Protein AF-A0A6I5CRZ0-F1 (afdb_monomer_lite)

Secondary structure (DSSP, 8-state):
------PPP--SSSSSSS-S------HHHHHHHHHHHHHHHHHHHHGGGGSSPP--PPPPPPP---SS-------PPPEEEE--TT--GGGGHHHHHHHHHTT---EEEEPPPTT---HHHHHHHHHHHHHHHHHHH--S-EEEEEETHHHHHHHHHHHHSSGGGTEEEEEEES--TT--S--GGGTTSHHHHHTSTT-HHHHHHHS--TT--PEEEEE--TT-TT-SSGGGGS---TT-

Sequence (240 aa):
MKVTSVADPILPFCHRLLPARVAGLSLDLLKATALELAILAGHVLLYPSGIVQERRAAAVPVPAPDTAARLPTEAKPPVVLLHGFIDNRSVFVLLRRSLAQHGRHQVESLNYSPLTCDIRTAAELLGRHIEEICERTGSSRVDVVGHSLGGLIARYYVQRLGGDRRVRTLVTLGTPHAGTRVAPLANAHPIVRQMRPGSELIEELSRPAPGCRTYFVSFWSDLDHLMDPLESACIDHPDL

Structure (mmCIF, N/CA/C/O backbone):
data_AF-A0A6I5CRZ0-F1
#
_entry.id   AF-A0A6I5CRZ0-F1
#
loop_
_atom_site.group_PDB
_atom_site.id
_atom_site.type_symbol
_atom_site.label_atom_id
_atom_site.label_alt_id
_atom_site.label_comp_id
_atom_site.label_asym_id
_atom_site.label_entity_id
_atom_site.label_seq_id
_atom_site.pdbx_PDB_ins_code
_atom_site.Cartn_x
_atom_site.Cartn_y
_atom_site.Cartn_z
_atom_site.occupancy
_atom_site.B_iso_or_equiv
_atom_site.auth_seq_id
_atom_site.auth_comp_id
_atom_site.auth_asym_id
_atom_site.auth_atom_id
_atom_site.pdbx_PDB_model_num
ATOM 1 N N . MET A 1 1 ? 38.621 15.338 -66.495 1.00 39.16 1 MET A N 1
ATOM 2 C CA . MET A 1 1 ? 38.931 16.553 -65.715 1.00 39.16 1 MET A CA 1
ATOM 3 C C . MET A 1 1 ? 38.185 16.444 -64.388 1.00 39.16 1 MET A C 1
ATOM 5 O O . MET A 1 1 ? 36.967 16.363 -64.402 1.00 39.16 1 MET A O 1
ATOM 9 N N . LYS A 1 2 ? 38.919 16.276 -63.280 1.00 34.91 2 LYS A N 1
ATOM 10 C CA . LYS A 1 2 ? 38.404 16.263 -61.899 1.00 34.91 2 LYS A CA 1
ATOM 11 C C . LYS A 1 2 ? 38.072 17.697 -61.482 1.00 34.91 2 LYS A C 1
ATOM 13 O O . LYS A 1 2 ? 38.946 18.540 -61.644 1.00 34.91 2 LYS A O 1
ATOM 18 N N . VAL A 1 3 ? 36.920 17.911 -60.847 1.00 34.34 3 VAL A N 1
ATOM 19 C CA . VAL A 1 3 ? 36.781 18.807 -59.684 1.00 34.34 3 VAL A CA 1
ATOM 20 C C . VAL A 1 3 ? 35.809 18.142 -58.700 1.00 34.34 3 VAL A C 1
ATOM 22 O O . VAL A 1 3 ? 34.824 17.527 -59.095 1.00 34.34 3 VAL A O 1
ATOM 25 N N . THR A 1 4 ? 36.186 18.189 -57.430 1.00 37.81 4 THR A N 1
ATOM 26 C CA . THR A 1 4 ? 35.688 17.468 -56.253 1.00 37.81 4 THR A CA 1
ATOM 27 C C . THR A 1 4 ? 34.909 18.379 -55.299 1.00 37.81 4 THR A C 1
ATOM 29 O O . THR A 1 4 ? 35.285 19.539 -55.175 1.00 37.81 4 THR A O 1
ATOM 32 N N . SER A 1 5 ? 34.020 17.762 -54.497 1.00 35.97 5 SER A N 1
ATOM 33 C CA . SER A 1 5 ? 33.508 18.203 -53.172 1.00 35.97 5 SER A CA 1
ATOM 34 C C . SER A 1 5 ? 32.511 19.382 -53.188 1.00 35.97 5 SER A C 1
ATOM 36 O O . SER A 1 5 ? 32.661 20.286 -53.992 1.00 35.97 5 SER A O 1
ATOM 38 N N . VAL A 1 6 ? 31.451 19.465 -52.373 1.00 36.28 6 VAL A N 1
ATOM 39 C CA . VAL A 1 6 ? 31.268 19.087 -50.959 1.00 36.28 6 VAL A CA 1
ATOM 40 C C . VAL A 1 6 ? 29.836 18.577 -50.735 1.00 36.28 6 VAL A C 1
ATOM 42 O O . VAL A 1 6 ? 28.880 19.135 -51.267 1.00 36.28 6 VAL A O 1
ATOM 45 N N . ALA A 1 7 ? 29.704 17.511 -49.948 1.00 42.53 7 ALA A N 1
ATOM 46 C CA . ALA A 1 7 ? 28.442 17.067 -49.372 1.00 42.53 7 ALA A CA 1
ATOM 47 C C . ALA A 1 7 ? 28.242 17.770 -48.022 1.00 42.53 7 ALA A C 1
ATOM 49 O O . ALA A 1 7 ? 29.088 17.616 -47.142 1.00 42.53 7 ALA A O 1
ATOM 50 N N . ASP A 1 8 ? 27.130 18.485 -47.855 1.00 37.47 8 ASP A N 1
ATOM 51 C CA . ASP A 1 8 ? 26.663 18.940 -46.544 1.00 37.47 8 ASP A CA 1
ATOM 52 C C . ASP A 1 8 ? 25.700 17.892 -45.953 1.00 37.47 8 ASP A C 1
ATOM 54 O O . ASP A 1 8 ? 24.672 17.579 -46.565 1.00 37.47 8 ASP A O 1
ATOM 58 N N . PRO A 1 9 ? 26.011 17.310 -44.782 1.00 48.78 9 PRO A N 1
ATOM 59 C CA . PRO A 1 9 ? 25.073 16.525 -43.997 1.00 48.78 9 PRO A CA 1
ATOM 60 C C . PRO A 1 9 ? 24.270 17.457 -43.072 1.00 48.78 9 PRO A C 1
ATOM 62 O O . PRO A 1 9 ? 24.661 18.592 -42.831 1.00 48.78 9 PRO A O 1
ATOM 65 N N . ILE A 1 10 ? 23.219 16.915 -42.447 1.00 49.81 10 ILE A N 1
ATOM 66 C CA . ILE A 1 10 ? 22.389 17.531 -41.389 1.00 49.81 10 ILE A CA 1
ATOM 67 C C . ILE A 1 10 ? 21.140 18.254 -41.922 1.00 49.81 10 ILE A C 1
ATOM 69 O O . ILE A 1 10 ? 21.126 19.462 -42.098 1.00 49.81 10 ILE A O 1
ATOM 73 N N . LEU A 1 11 ? 20.067 17.477 -42.130 1.00 47.09 11 LEU A N 1
ATOM 74 C CA . LEU A 1 11 ? 18.710 17.669 -41.571 1.00 47.09 11 LEU A CA 1
ATOM 75 C C . LEU A 1 11 ? 17.673 16.913 -42.423 1.00 47.09 11 LEU A C 1
ATOM 77 O O . LEU A 1 11 ? 17.107 17.458 -43.368 1.00 47.09 11 LEU A O 1
ATOM 81 N N . PRO A 1 12 ? 17.327 15.677 -42.027 1.00 41.19 12 PRO A N 1
ATOM 82 C CA . PRO A 1 12 ? 15.917 15.317 -42.054 1.00 41.19 12 PRO A CA 1
ATOM 83 C C . PRO A 1 12 ? 15.561 14.524 -40.793 1.00 41.19 12 PRO A C 1
ATOM 85 O O . PRO A 1 12 ? 15.372 13.313 -40.842 1.00 41.19 12 PRO A O 1
ATOM 88 N N . PHE A 1 13 ? 15.488 15.191 -39.637 1.00 43.56 13 PHE A N 1
ATOM 89 C CA . PHE A 1 13 ? 14.973 14.542 -38.421 1.00 43.56 13 PHE A CA 1
ATOM 90 C C . PHE A 1 13 ? 13.935 15.355 -37.634 1.00 43.56 13 PHE A C 1
ATOM 92 O O . PHE A 1 13 ? 13.307 14.821 -36.728 1.00 43.56 13 PHE A O 1
ATOM 99 N N . CYS A 1 14 ? 13.645 16.605 -38.013 1.00 40.72 14 CYS A N 1
ATOM 100 C CA . CYS A 1 14 ? 12.763 17.460 -37.204 1.00 40.72 14 CYS A CA 1
ATOM 101 C C . CYS A 1 14 ? 11.321 17.621 -37.718 1.00 40.72 14 CYS A C 1
ATOM 103 O O . CYS A 1 14 ? 10.544 18.326 -37.088 1.00 40.72 14 CYS A O 1
ATOM 105 N N . HIS A 1 15 ? 10.903 16.939 -38.791 1.00 38.81 15 HIS A N 1
ATOM 106 C CA . HIS A 1 15 ? 9.521 17.054 -39.298 1.00 38.81 15 HIS A CA 1
ATOM 107 C C . HIS A 1 15 ? 8.584 15.882 -38.950 1.00 38.81 15 HIS A C 1
ATOM 109 O O . HIS A 1 15 ? 7.459 15.842 -39.439 1.00 38.81 15 HIS A O 1
ATOM 115 N N . ARG A 1 16 ? 8.991 14.954 -38.070 1.00 45.19 16 ARG A N 1
ATOM 116 C CA . ARG A 1 16 ? 8.144 13.826 -37.614 1.00 45.19 16 ARG A CA 1
ATOM 117 C C . ARG A 1 16 ? 7.651 13.911 -36.163 1.00 45.19 16 ARG A C 1
ATOM 119 O O . ARG A 1 16 ? 7.103 12.935 -35.666 1.00 45.19 16 ARG A O 1
ATOM 126 N N . LEU A 1 17 ? 7.817 15.056 -35.497 1.00 47.47 17 LEU A N 1
ATOM 127 C CA . LEU A 1 17 ? 7.467 15.243 -34.076 1.00 47.47 17 LEU A CA 1
ATOM 128 C C . LEU A 1 17 ? 6.337 16.249 -33.814 1.00 47.47 17 LEU A C 1
ATOM 130 O O . LEU A 1 17 ? 6.040 16.547 -32.663 1.00 47.47 17 LEU A O 1
ATOM 134 N N . LEU A 1 18 ? 5.665 16.744 -34.853 1.00 43.69 18 LEU A N 1
ATOM 135 C CA . LEU A 1 18 ? 4.469 17.571 -34.694 1.00 43.69 18 LEU A CA 1
ATOM 136 C C . LEU A 1 18 ? 3.283 16.851 -35.340 1.00 43.69 18 LEU A C 1
ATOM 138 O O . LEU A 1 18 ? 3.261 16.717 -36.566 1.00 43.69 18 LEU A O 1
ATOM 142 N N . PRO A 1 19 ? 2.300 16.375 -34.554 1.00 43.84 19 PRO A N 1
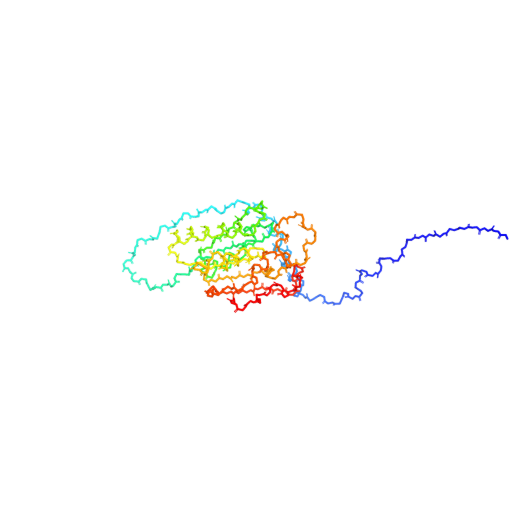ATOM 143 C CA . PRO A 1 19 ? 1.059 15.876 -35.112 1.00 43.84 19 PRO A CA 1
ATOM 144 C C . PRO A 1 19 ? 0.384 17.022 -35.867 1.00 43.84 19 PRO A C 1
ATOM 146 O O . PRO A 1 19 ? -0.074 18.005 -35.282 1.00 43.84 19 PRO A O 1
ATOM 149 N N . ALA A 1 20 ? 0.318 16.903 -37.190 1.00 49.47 20 ALA A N 1
ATOM 150 C CA . ALA A 1 20 ? -0.518 17.746 -38.026 1.00 49.47 20 ALA A CA 1
ATOM 151 C C . ALA A 1 20 ? -1.987 17.364 -37.788 1.00 49.47 20 ALA A C 1
ATOM 153 O O . ALA A 1 20 ? -2.542 16.573 -38.544 1.00 49.47 20 ALA A O 1
ATOM 154 N N . ARG A 1 21 ? -2.567 17.860 -36.684 1.00 45.16 21 ARG A N 1
ATOM 155 C CA . ARG A 1 21 ? -4.005 18.068 -36.410 1.00 45.16 21 ARG A CA 1
ATOM 156 C C . ARG A 1 21 ? -4.181 18.467 -34.940 1.00 45.16 21 ARG A C 1
ATOM 158 O O . ARG A 1 21 ? -4.488 17.639 -34.091 1.00 45.16 21 ARG A O 1
ATOM 165 N N . VAL A 1 22 ? -4.039 19.757 -34.639 1.00 52.25 22 VAL A N 1
ATOM 166 C CA . VAL A 1 22 ? -4.617 20.331 -33.412 1.00 52.25 22 VAL A CA 1
ATOM 167 C C . VAL A 1 22 ? -6.081 20.637 -33.725 1.00 52.25 22 VAL A C 1
ATOM 169 O O . VAL A 1 22 ? -6.446 21.762 -34.045 1.00 52.25 22 VAL A O 1
ATOM 172 N N . ALA A 1 23 ? -6.910 19.596 -33.748 1.00 50.84 23 ALA A N 1
ATOM 173 C CA . ALA A 1 23 ? -8.351 19.723 -33.906 1.00 50.84 23 ALA A CA 1
ATOM 174 C C . ALA A 1 23 ? -9.015 19.299 -32.591 1.00 50.84 23 ALA A C 1
ATOM 176 O O . ALA A 1 23 ? -9.079 18.114 -32.286 1.00 50.84 23 ALA A O 1
ATOM 177 N N . GLY A 1 24 ? -9.481 20.291 -31.825 1.00 54.19 24 GLY A N 1
ATOM 178 C CA . GLY A 1 24 ? -10.446 20.120 -30.737 1.00 54.19 24 GLY A CA 1
ATOM 179 C C . GLY A 1 24 ? -9.916 19.492 -29.447 1.00 54.19 24 GLY A C 1
ATOM 180 O O . GLY A 1 24 ? -10.337 18.399 -29.086 1.00 54.19 24 GLY A O 1
ATOM 181 N N . LEU A 1 25 ? -9.073 20.206 -28.692 1.00 58.53 25 LEU A N 1
ATOM 182 C CA . LEU A 1 25 ? -8.969 19.931 -27.253 1.00 58.53 25 LEU A CA 1
ATOM 183 C C . LEU A 1 25 ? -10.331 20.260 -26.626 1.00 58.53 25 LEU A C 1
ATOM 185 O O . LEU A 1 25 ? -10.801 21.394 -26.739 1.00 58.53 25 LEU A O 1
ATOM 189 N N . SER A 1 26 ? -10.991 19.276 -26.014 1.00 81.25 26 SER A N 1
ATOM 190 C CA . SER A 1 26 ? -12.257 19.525 -25.324 1.00 81.25 26 SER A CA 1
ATOM 191 C C . SER A 1 26 ? -12.019 20.473 -24.146 1.00 81.25 26 SER A C 1
ATOM 193 O O . SER A 1 26 ? -10.972 20.438 -23.494 1.00 81.25 26 SER A O 1
ATOM 195 N N . LEU A 1 27 ? -12.996 21.336 -23.857 1.00 79.62 27 LEU A N 1
ATOM 196 C CA . LEU A 1 27 ? -12.934 22.228 -22.696 1.00 79.62 27 LEU A CA 1
ATOM 197 C C . LEU A 1 27 ? -12.726 21.433 -21.394 1.00 79.62 27 LEU A C 1
ATOM 199 O O . LEU A 1 27 ? -12.070 21.918 -20.475 1.00 79.62 27 LEU A O 1
ATOM 203 N N . ASP A 1 28 ? -13.253 20.212 -21.334 1.00 77.75 28 ASP A N 1
ATOM 204 C CA . ASP A 1 28 ? -13.118 19.319 -20.186 1.00 77.75 28 ASP A CA 1
ATOM 205 C C . ASP A 1 28 ? -11.698 18.774 -20.038 1.00 77.75 28 ASP A C 1
ATOM 207 O O . ASP A 1 28 ? -11.184 18.753 -18.923 1.00 77.75 28 ASP A O 1
ATOM 211 N N . LEU A 1 29 ? -11.023 18.432 -21.140 1.00 78.88 29 LEU A N 1
ATOM 212 C CA . LEU A 1 29 ? -9.612 18.045 -21.110 1.00 78.88 29 LEU A CA 1
ATOM 213 C C . LEU A 1 29 ? -8.735 19.217 -20.655 1.00 78.88 29 LEU A C 1
ATOM 215 O O . LEU A 1 29 ? -7.897 19.050 -19.779 1.00 78.88 29 LEU A O 1
ATOM 219 N N . LEU A 1 30 ? -8.986 20.426 -21.168 1.00 78.00 30 LEU A N 1
ATOM 220 C CA . LEU A 1 30 ? -8.299 21.645 -20.722 1.00 78.00 30 LEU A CA 1
ATOM 221 C C . LEU A 1 30 ? -8.498 21.911 -19.223 1.00 78.00 30 LEU A C 1
ATOM 223 O O . LEU A 1 30 ? -7.540 22.238 -18.523 1.00 78.00 30 LEU A O 1
ATOM 227 N N . LYS A 1 31 ? -9.727 21.752 -18.718 1.00 73.31 31 LYS A N 1
ATOM 228 C CA . LYS A 1 31 ? -10.032 21.884 -17.286 1.00 73.31 31 LYS A CA 1
ATOM 229 C C . LYS A 1 31 ? -9.343 20.803 -16.454 1.00 73.31 31 LYS A C 1
ATOM 231 O O . LYS A 1 31 ? -8.803 21.132 -15.401 1.00 73.31 31 LYS A O 1
ATOM 236 N N . ALA A 1 32 ? -9.344 19.553 -16.915 1.00 77.56 32 ALA A N 1
ATOM 237 C CA . ALA A 1 32 ? -8.682 18.441 -16.240 1.00 77.56 32 ALA A CA 1
ATOM 238 C C . ALA A 1 32 ? -7.168 18.674 -16.153 1.00 77.56 32 ALA A C 1
ATOM 240 O O . ALA A 1 32 ? -6.615 18.651 -15.059 1.00 77.56 32 ALA A O 1
ATOM 241 N N . THR A 1 33 ? -6.519 19.033 -17.264 1.00 76.56 33 THR A N 1
ATOM 242 C CA . THR A 1 33 ? -5.085 19.352 -17.290 1.00 76.56 33 THR A CA 1
ATOM 243 C C . THR A 1 33 ? -4.747 20.553 -16.404 1.00 76.56 33 THR A C 1
ATOM 245 O O . THR A 1 33 ? -3.760 20.527 -15.671 1.00 76.56 33 THR A O 1
ATOM 248 N N . ALA A 1 34 ? -5.564 21.612 -16.418 1.00 76.19 34 ALA A N 1
ATOM 249 C CA . ALA A 1 34 ? -5.352 22.766 -15.545 1.00 76.19 34 ALA A CA 1
ATOM 250 C C . ALA A 1 34 ? -5.479 22.397 -14.056 1.00 76.19 34 ALA A C 1
ATOM 252 O O . ALA A 1 34 ? -4.688 22.863 -13.234 1.00 76.19 34 ALA A O 1
ATOM 253 N N . LEU A 1 35 ? -6.448 21.543 -13.710 1.00 77.12 35 LEU A N 1
ATOM 254 C CA . LEU A 1 35 ? -6.619 21.025 -12.356 1.00 77.12 35 LEU A CA 1
ATOM 255 C C . LEU A 1 35 ? -5.425 20.157 -11.934 1.00 77.12 35 LEU A C 1
ATOM 257 O O . LEU A 1 35 ? -4.912 20.349 -10.835 1.00 77.12 35 LEU A O 1
ATOM 261 N N . GLU A 1 36 ? -4.947 19.258 -12.795 1.00 74.69 36 GLU A N 1
ATOM 262 C CA . GLU A 1 36 ? -3.761 18.433 -12.529 1.00 74.69 36 GLU A CA 1
ATOM 263 C C . GLU A 1 36 ? -2.517 19.286 -12.278 1.00 74.69 36 GLU A C 1
ATOM 265 O O . GLU A 1 36 ? -1.821 19.075 -11.285 1.00 74.69 36 GLU A O 1
ATOM 270 N N . LEU A 1 37 ? -2.273 20.304 -13.110 1.00 76.38 37 LEU A N 1
ATOM 271 C CA . LEU A 1 37 ? -1.162 21.239 -12.915 1.00 76.38 37 LEU A CA 1
ATOM 272 C C . LEU A 1 37 ? -1.280 21.998 -11.589 1.00 76.38 37 LEU A C 1
ATOM 274 O O . LEU A 1 37 ? -0.281 22.169 -10.891 1.00 76.38 37 LEU A O 1
ATOM 278 N N . ALA A 1 38 ? -2.488 22.428 -11.212 1.00 76.81 38 ALA A N 1
ATOM 279 C CA . ALA A 1 38 ? -2.722 23.100 -9.938 1.00 76.81 38 ALA A CA 1
ATOM 280 C C . ALA A 1 38 ? -2.481 22.168 -8.737 1.00 76.81 38 ALA A C 1
ATOM 282 O O . ALA A 1 38 ? -1.867 22.582 -7.752 1.00 76.81 38 ALA A O 1
ATOM 283 N N . ILE A 1 39 ? -2.922 20.907 -8.822 1.00 75.69 39 ILE A N 1
ATOM 284 C CA . ILE A 1 39 ? -2.683 19.886 -7.793 1.00 75.69 39 ILE A CA 1
ATOM 285 C C . ILE A 1 39 ? -1.185 19.594 -7.676 1.00 75.69 39 ILE A C 1
ATOM 287 O O . ILE A 1 39 ? -0.656 19.599 -6.565 1.00 75.69 39 ILE A O 1
ATOM 291 N N . LEU A 1 40 ? -0.490 19.403 -8.800 1.00 76.56 40 LEU A N 1
ATOM 292 C CA . LEU A 1 40 ? 0.945 19.129 -8.828 1.00 76.56 40 LEU A CA 1
ATOM 293 C C . LEU A 1 40 ? 1.751 20.307 -8.267 1.00 76.56 40 LEU A C 1
ATOM 295 O O . LEU A 1 40 ? 2.623 20.110 -7.424 1.00 76.56 40 LEU A O 1
ATOM 299 N N . ALA A 1 41 ? 1.426 21.538 -8.669 1.00 76.31 41 ALA A N 1
ATOM 300 C CA . ALA A 1 41 ? 2.057 22.743 -8.135 1.00 76.31 41 ALA A CA 1
ATOM 301 C C . ALA A 1 41 ? 1.815 22.889 -6.624 1.00 76.31 41 ALA A C 1
ATOM 303 O O . ALA A 1 41 ? 2.743 23.183 -5.869 1.00 76.31 41 ALA A O 1
ATOM 304 N N . GLY A 1 42 ? 0.585 22.629 -6.167 1.00 73.75 42 GLY A N 1
ATOM 305 C CA . GLY A 1 42 ? 0.245 22.598 -4.747 1.00 73.75 42 GLY A CA 1
ATOM 306 C C . GLY A 1 42 ? 1.027 21.529 -3.980 1.00 73.75 42 GLY A C 1
ATOM 307 O O . GLY A 1 42 ? 1.523 21.803 -2.889 1.00 73.75 42 GLY A O 1
ATOM 308 N N . HIS A 1 43 ? 1.197 20.337 -4.556 1.00 75.94 43 HIS A N 1
ATOM 309 C CA . HIS A 1 43 ? 1.996 19.266 -3.967 1.00 75.94 43 HIS A CA 1
ATOM 310 C C . HIS A 1 43 ? 3.470 19.663 -3.839 1.00 75.94 43 HIS A C 1
ATOM 312 O O . HIS A 1 43 ? 4.020 19.568 -2.747 1.00 75.94 43 HIS A O 1
ATOM 318 N N . VAL A 1 44 ? 4.088 20.197 -4.899 1.00 77.12 44 VAL A N 1
ATOM 319 C CA . VAL A 1 44 ? 5.480 20.683 -4.865 1.00 77.12 44 VAL A CA 1
ATOM 320 C C . VAL A 1 44 ? 5.661 21.765 -3.796 1.00 77.12 44 VAL A C 1
ATOM 322 O O . VAL A 1 44 ? 6.629 21.727 -3.036 1.00 77.12 44 VAL A O 1
ATOM 325 N N . LEU A 1 45 ? 4.707 22.694 -3.681 1.00 79.00 45 LEU A N 1
ATOM 326 C CA . LEU A 1 45 ? 4.725 23.741 -2.658 1.00 79.00 45 LEU A CA 1
ATOM 327 C C . LEU A 1 45 ? 4.622 23.170 -1.233 1.00 79.00 45 LEU A C 1
ATOM 329 O O . LEU A 1 45 ? 5.291 23.649 -0.318 1.00 79.00 45 LEU A O 1
ATOM 333 N N . LEU A 1 46 ? 3.784 22.150 -1.036 1.00 78.00 46 LEU A N 1
ATOM 334 C CA . LEU A 1 46 ? 3.560 21.514 0.264 1.00 78.00 46 LEU A CA 1
ATOM 335 C C . LEU A 1 46 ? 4.584 20.422 0.589 1.00 78.00 46 LEU A C 1
ATOM 337 O O . LEU A 1 46 ? 4.661 20.010 1.748 1.00 78.00 46 LEU A O 1
ATOM 341 N N . TYR A 1 47 ? 5.394 19.982 -0.371 1.00 77.69 47 TYR A N 1
ATOM 342 C CA . TYR A 1 47 ? 6.348 18.890 -0.206 1.00 77.69 47 TYR A CA 1
ATOM 343 C C . TYR A 1 47 ? 7.269 19.073 1.018 1.00 77.69 47 TYR A C 1
ATOM 345 O O . TYR A 1 47 ? 7.350 18.145 1.829 1.00 77.69 47 TYR A O 1
ATOM 353 N N . PRO A 1 48 ? 7.883 20.254 1.275 1.00 78.69 48 PRO A N 1
ATOM 354 C CA . PRO A 1 48 ? 8.724 20.451 2.461 1.00 78.69 48 PRO A CA 1
ATOM 355 C C . PRO A 1 48 ? 7.958 20.283 3.779 1.00 78.69 48 PRO A C 1
ATOM 357 O O . PRO A 1 48 ? 8.503 19.792 4.768 1.00 78.69 48 PRO A O 1
ATOM 360 N N . SER A 1 49 ? 6.669 20.639 3.793 1.00 70.94 49 SER A N 1
ATOM 361 C CA . SER A 1 49 ? 5.810 20.507 4.975 1.00 70.94 49 SER A CA 1
ATOM 362 C C . SER A 1 49 ? 5.499 19.050 5.323 1.00 70.94 49 SER A C 1
ATOM 364 O O . SER A 1 49 ? 5.058 18.768 6.438 1.00 70.94 49 SER A O 1
ATOM 366 N N . GLY A 1 50 ? 5.729 18.116 4.395 1.00 63.12 50 GLY A N 1
ATOM 367 C CA . GLY A 1 50 ? 5.501 16.693 4.593 1.00 63.12 50 GLY A CA 1
ATOM 368 C C . GLY A 1 50 ? 6.722 15.897 5.041 1.00 63.12 50 GLY A C 1
ATOM 369 O O . GLY A 1 50 ? 6.550 14.740 5.406 1.00 63.12 50 GLY A O 1
ATOM 370 N N . ILE A 1 51 ? 7.919 16.496 5.074 1.00 67.44 51 ILE A N 1
ATOM 371 C CA . ILE A 1 51 ? 9.167 15.825 5.488 1.00 67.44 51 ILE A CA 1
ATOM 372 C C . ILE A 1 51 ? 9.140 15.470 6.981 1.00 67.44 51 ILE A C 1
ATOM 374 O O . ILE A 1 51 ? 9.594 14.402 7.390 1.00 67.44 51 ILE A O 1
ATOM 378 N N . VAL A 1 52 ? 8.580 16.349 7.813 1.00 64.75 52 VAL A N 1
ATOM 379 C CA . VAL A 1 52 ? 8.461 16.113 9.256 1.00 64.75 52 VAL A CA 1
ATOM 380 C C . VAL A 1 52 ? 7.338 15.111 9.507 1.00 64.75 52 VAL A C 1
ATOM 382 O O . VAL A 1 52 ? 6.218 15.319 9.040 1.00 64.75 52 VAL A O 1
ATOM 385 N N . GLN A 1 53 ? 7.605 14.048 10.271 1.00 61.53 53 GLN A N 1
ATOM 386 C CA . GLN A 1 53 ? 6.581 13.079 10.677 1.00 61.53 53 GLN A CA 1
ATOM 387 C C . GLN A 1 53 ? 5.410 13.794 11.368 1.00 61.53 53 GLN A C 1
ATOM 389 O O . GLN A 1 53 ? 5.583 14.832 12.011 1.00 61.53 53 GLN A O 1
ATOM 394 N N . GLU A 1 54 ? 4.186 13.302 11.179 1.00 61.72 54 GLU A N 1
ATOM 395 C CA . GLU A 1 54 ? 3.022 13.892 11.842 1.00 61.72 54 GLU A CA 1
ATOM 396 C C . GLU A 1 54 ? 3.235 13.894 13.355 1.00 61.72 54 GLU A C 1
ATOM 398 O O . GLU A 1 54 ? 3.609 12.876 13.941 1.00 61.72 54 GLU A O 1
ATOM 403 N N . ARG A 1 55 ? 3.057 15.065 13.988 1.00 52.88 55 ARG A N 1
ATOM 404 C CA . ARG A 1 55 ? 3.031 15.121 15.447 1.00 52.88 55 ARG A CA 1
ATOM 405 C C . ARG A 1 55 ? 1.858 14.255 15.867 1.00 52.88 55 ARG A C 1
ATOM 407 O O . ARG A 1 55 ? 0.713 14.635 15.642 1.00 52.88 55 ARG A O 1
ATOM 414 N N . ARG A 1 56 ? 2.184 13.099 16.448 1.00 57.31 56 ARG A N 1
ATOM 415 C CA . ARG A 1 56 ? 1.249 12.176 17.086 1.00 57.31 56 ARG A CA 1
ATOM 416 C C . ARG A 1 56 ? 0.294 13.010 17.935 1.00 57.31 56 ARG A C 1
ATOM 418 O O . ARG A 1 56 ? 0.711 13.569 18.950 1.00 57.31 56 ARG A O 1
ATOM 425 N N . ALA A 1 57 ? -0.952 13.158 17.494 1.00 47.59 57 ALA A N 1
ATOM 426 C CA . ALA A 1 57 ? -1.962 13.751 18.348 1.00 47.59 57 ALA A CA 1
ATOM 427 C C . ALA A 1 57 ? -2.077 12.828 19.563 1.00 47.59 57 ALA A C 1
ATOM 429 O O . ALA A 1 57 ? -2.290 11.620 19.408 1.00 47.59 57 ALA A O 1
ATOM 430 N N . ALA A 1 58 ? -1.877 13.380 20.763 1.00 43.81 58 ALA A N 1
ATOM 431 C CA . ALA A 1 58 ? -2.226 12.666 21.979 1.00 43.81 58 ALA A CA 1
ATOM 432 C C . ALA A 1 58 ? -3.663 12.170 21.808 1.00 43.81 58 ALA A C 1
ATOM 434 O O . ALA A 1 58 ? -4.505 12.910 21.288 1.00 43.81 58 ALA A O 1
ATOM 435 N N . ALA A 1 59 ? -3.921 10.912 22.174 1.00 46.19 59 ALA A N 1
ATOM 436 C CA . ALA A 1 59 ? -5.283 10.410 22.211 1.00 46.19 59 ALA A CA 1
ATOM 437 C C . ALA A 1 59 ? -6.123 11.444 22.966 1.00 46.19 59 ALA A C 1
ATOM 439 O O . ALA A 1 59 ? -5.821 11.760 24.118 1.00 46.19 59 ALA A O 1
ATOM 440 N N . VAL A 1 60 ? -7.116 12.033 22.296 1.00 46.12 60 VAL A N 1
ATOM 441 C CA . VAL A 1 60 ? -8.118 12.824 23.003 1.00 46.12 60 VAL A CA 1
ATOM 442 C C . VAL A 1 60 ? -8.707 11.857 24.026 1.00 46.12 60 VAL A C 1
ATOM 444 O O . VAL A 1 60 ? -9.139 10.778 23.604 1.00 46.12 60 VAL A O 1
ATOM 447 N N . PRO A 1 61 ? -8.664 12.165 25.337 1.00 41.47 61 PRO A N 1
ATOM 448 C CA . PRO A 1 61 ? -9.246 11.291 26.337 1.00 41.47 61 PRO A CA 1
ATOM 449 C C . PRO A 1 61 ? -10.668 10.984 25.897 1.00 41.47 61 PRO A C 1
ATOM 451 O O . PRO A 1 61 ? -11.450 11.907 25.655 1.00 41.47 61 PRO A O 1
ATOM 454 N N . VAL A 1 62 ? -10.979 9.699 25.729 1.00 52.84 62 VAL A N 1
ATOM 455 C CA . VAL A 1 62 ? -12.364 9.278 25.545 1.00 52.84 62 VAL A CA 1
ATOM 456 C C . VAL A 1 62 ? -13.106 9.847 26.756 1.00 52.84 62 VAL A C 1
ATOM 458 O O . VAL A 1 62 ? -12.712 9.527 27.882 1.00 52.84 62 VAL A O 1
ATOM 461 N N . PRO A 1 63 ? -14.081 10.759 26.575 1.00 46.78 63 PRO A N 1
ATOM 462 C CA . PRO A 1 63 ? -14.810 11.302 27.708 1.00 46.78 63 PRO A CA 1
ATOM 463 C C . PRO A 1 63 ? -15.396 10.128 28.488 1.00 46.78 63 PRO A C 1
ATOM 465 O O . PRO A 1 63 ? -15.845 9.150 27.880 1.00 46.78 63 PRO A O 1
ATOM 468 N N . ALA A 1 64 ? -15.332 10.209 29.821 1.00 47.28 64 ALA A N 1
ATOM 469 C CA . ALA A 1 64 ? -15.926 9.216 30.710 1.00 47.28 64 ALA A CA 1
ATOM 470 C C . ALA A 1 64 ? -17.333 8.857 30.202 1.00 47.28 64 ALA A C 1
ATOM 472 O O . ALA A 1 64 ? -18.018 9.759 29.710 1.00 47.28 64 ALA A O 1
ATOM 473 N N . PRO A 1 65 ? -17.743 7.575 30.254 1.00 46.22 65 PRO A N 1
ATOM 474 C CA . PRO A 1 65 ? -19.008 7.144 29.682 1.00 46.22 65 PRO A CA 1
ATOM 475 C C . PRO A 1 65 ? -20.137 7.991 30.266 1.00 46.22 65 PRO A C 1
ATOM 477 O O . PRO A 1 65 ? -20.483 7.880 31.439 1.00 46.22 65 PRO A O 1
ATOM 480 N N . ASP A 1 66 ? -20.661 8.874 29.425 1.00 48.56 66 ASP A N 1
ATOM 481 C CA . ASP A 1 66 ? -21.851 9.653 29.696 1.00 48.56 66 ASP A CA 1
ATOM 482 C C . ASP A 1 66 ? -22.987 8.629 29.775 1.00 48.56 66 ASP A C 1
ATOM 484 O O . ASP A 1 66 ? -23.242 7.902 28.814 1.00 48.56 66 ASP A O 1
ATOM 488 N N . THR A 1 67 ? -23.624 8.494 30.937 1.00 53.66 67 THR A N 1
ATOM 489 C CA . THR A 1 67 ? -24.693 7.512 31.202 1.00 53.66 67 THR A CA 1
ATOM 490 C C . THR A 1 67 ? -25.945 7.739 30.347 1.00 53.66 67 THR A C 1
ATOM 492 O O . THR A 1 67 ? -26.893 6.956 30.409 1.00 53.66 67 THR A O 1
ATOM 495 N N . ALA A 1 68 ? -25.956 8.778 29.512 1.00 50.31 68 ALA A N 1
ATOM 496 C CA . ALA A 1 68 ? -26.928 8.953 28.452 1.00 50.31 68 ALA A CA 1
ATOM 497 C C . ALA A 1 68 ? -26.634 7.970 27.310 1.00 50.31 68 ALA A C 1
ATOM 499 O O . ALA A 1 68 ? -25.602 8.058 26.648 1.00 50.31 68 ALA A O 1
ATOM 500 N N . ALA A 1 69 ? -27.568 7.047 27.074 1.00 46.97 69 ALA A N 1
ATOM 501 C CA . ALA A 1 69 ? -27.556 6.070 25.993 1.00 46.97 69 ALA A CA 1
ATOM 502 C C . ALA A 1 69 ? -27.299 6.728 24.622 1.00 46.97 69 ALA A C 1
ATOM 504 O O . ALA A 1 69 ? -28.222 7.087 23.891 1.00 46.97 69 ALA A O 1
ATOM 505 N N . ARG A 1 70 ? -26.024 6.879 24.252 1.00 47.88 70 ARG A N 1
ATOM 506 C CA . ARG A 1 70 ? -25.632 7.120 22.868 1.00 47.88 70 ARG A CA 1
ATOM 507 C C . ARG A 1 70 ? -25.880 5.812 22.134 1.00 47.88 70 ARG A C 1
ATOM 509 O O . ARG A 1 70 ? -25.301 4.785 22.483 1.00 47.88 70 ARG A O 1
ATOM 516 N N . LEU A 1 71 ? -26.766 5.852 21.139 1.00 37.97 71 LEU A N 1
ATOM 517 C CA . LEU A 1 71 ? -26.900 4.776 20.159 1.00 37.97 71 LEU A CA 1
ATOM 518 C C . LEU A 1 71 ? -25.490 4.401 19.667 1.00 37.97 71 LEU A C 1
ATOM 520 O O . LEU A 1 71 ? -24.681 5.318 19.486 1.00 37.97 71 LEU A O 1
ATOM 524 N N . PRO A 1 72 ? -25.157 3.111 19.473 1.00 43.62 72 PRO A N 1
ATOM 525 C CA . PRO A 1 72 ? -23.844 2.732 18.979 1.00 43.62 72 PRO A CA 1
ATOM 526 C C . PRO A 1 72 ? -23.662 3.322 17.579 1.00 43.62 72 PRO A C 1
ATOM 528 O O . PRO A 1 72 ? -24.115 2.759 16.586 1.00 43.62 72 PRO A O 1
ATOM 531 N N . THR A 1 73 ? -23.023 4.485 17.477 1.00 52.03 73 THR A N 1
ATOM 532 C CA . THR A 1 73 ? -22.462 4.924 16.207 1.00 52.03 73 THR A CA 1
ATOM 533 C C . THR A 1 73 ? -21.322 3.962 15.943 1.00 52.03 73 THR A C 1
ATOM 535 O O . THR A 1 73 ? -20.344 3.960 16.690 1.00 52.03 73 THR A O 1
ATOM 538 N N . GLU A 1 74 ? -21.475 3.101 14.940 1.00 59.03 74 GLU A N 1
ATOM 539 C CA . GLU A 1 74 ? -20.443 2.152 14.540 1.00 59.03 74 GLU A CA 1
ATOM 540 C C . GLU A 1 74 ? -19.135 2.927 14.321 1.00 59.03 74 GLU A C 1
ATOM 542 O O . GLU A 1 74 ? -19.009 3.738 13.395 1.00 59.03 74 GLU A O 1
ATOM 547 N N . ALA A 1 75 ? -18.193 2.782 15.255 1.00 70.00 75 ALA A N 1
ATOM 548 C CA . ALA A 1 75 ? -16.963 3.552 15.239 1.00 70.00 75 ALA A CA 1
ATOM 549 C C . ALA A 1 75 ? -16.159 3.128 14.006 1.00 70.00 75 ALA A C 1
ATOM 551 O O . ALA A 1 75 ? -15.672 2.001 13.918 1.00 70.00 75 ALA A O 1
ATOM 552 N N . LYS A 1 76 ? -16.056 4.026 13.020 1.00 84.06 76 LYS A N 1
ATOM 553 C CA . LYS A 1 76 ? -15.301 3.764 11.792 1.00 84.06 76 LYS A CA 1
ATOM 554 C C . LYS A 1 76 ? -13.827 3.533 12.160 1.00 84.06 76 LYS A C 1
ATOM 556 O O . LYS A 1 76 ? -13.285 4.336 12.921 1.00 84.06 76 LYS A O 1
ATOM 561 N N . PRO A 1 77 ? -13.166 2.495 11.617 1.00 90.69 77 PRO A N 1
ATOM 562 C CA . PRO A 1 77 ? -11.773 2.227 11.943 1.00 90.69 77 PRO A CA 1
ATOM 563 C C . PRO A 1 77 ? -10.857 3.370 11.472 1.00 90.69 77 PRO A C 1
ATOM 565 O O . PRO A 1 77 ? -11.207 4.072 10.506 1.00 90.69 77 PRO A O 1
ATOM 568 N N . PRO A 1 78 ? -9.691 3.541 12.125 1.00 94.75 78 PRO A N 1
ATOM 569 C CA . PRO A 1 78 ? -8.660 4.469 11.685 1.00 94.75 78 PRO A CA 1
ATOM 570 C C . PRO A 1 78 ? -8.250 4.204 10.235 1.00 94.75 78 PRO A C 1
ATOM 572 O O . PRO A 1 78 ? -8.253 3.058 9.780 1.00 94.75 78 PRO A O 1
ATOM 575 N N . VAL A 1 79 ? -7.884 5.264 9.518 1.00 95.81 79 VAL A N 1
ATOM 576 C CA . VAL A 1 79 ? -7.379 5.194 8.145 1.00 95.81 79 VAL A CA 1
ATOM 577 C C . VAL A 1 79 ? -5.890 5.519 8.137 1.00 95.81 79 VAL A C 1
ATOM 579 O O . VAL A 1 79 ? -5.496 6.605 8.559 1.00 95.81 79 VAL A O 1
ATOM 582 N N . VAL A 1 80 ? -5.074 4.607 7.618 1.00 95.38 80 VAL A N 1
ATOM 583 C CA . VAL A 1 80 ? -3.630 4.797 7.439 1.00 95.38 80 VAL A CA 1
ATOM 584 C C . VAL A 1 80 ? -3.335 5.101 5.975 1.00 95.38 80 VAL A C 1
ATOM 586 O O . VAL A 1 80 ? -3.738 4.351 5.090 1.00 95.38 80 VAL A O 1
ATOM 589 N N . LEU A 1 81 ? -2.630 6.196 5.709 1.00 94.62 81 LEU A N 1
ATOM 590 C CA . LEU A 1 81 ? -2.249 6.630 4.366 1.00 94.62 81 LEU A CA 1
ATOM 591 C C . LEU A 1 81 ? -0.753 6.405 4.146 1.00 94.62 81 LEU A C 1
ATOM 593 O O . LEU A 1 81 ? 0.062 6.848 4.959 1.00 94.62 81 LEU A O 1
ATOM 597 N N . LEU A 1 82 ? -0.400 5.750 3.040 1.00 92.81 82 LEU A N 1
ATOM 598 C CA . LEU A 1 82 ? 0.970 5.348 2.731 1.00 92.81 82 LEU A CA 1
ATOM 599 C C . LEU A 1 82 ? 1.391 5.830 1.340 1.00 92.81 82 LEU A C 1
ATOM 601 O O . LEU A 1 82 ? 0.814 5.422 0.332 1.00 92.81 82 LEU A O 1
ATOM 605 N N . HIS A 1 83 ? 2.369 6.735 1.303 1.00 89.44 83 HIS A N 1
ATOM 606 C CA . HIS A 1 83 ? 2.771 7.461 0.094 1.00 89.44 83 HIS A CA 1
ATOM 607 C C . HIS A 1 83 ? 3.629 6.608 -0.855 1.00 89.44 83 HIS A C 1
ATOM 609 O O . HIS A 1 83 ? 3.985 5.476 -0.536 1.00 89.44 83 HIS A O 1
ATOM 615 N N . GLY A 1 84 ? 3.937 7.162 -2.033 1.00 82.88 84 GLY A N 1
ATOM 616 C CA . GLY A 1 84 ? 4.745 6.522 -3.072 1.00 82.88 84 GLY A CA 1
ATOM 617 C C . GLY A 1 84 ? 6.254 6.781 -2.953 1.00 82.88 84 GLY A C 1
ATOM 618 O O . GLY A 1 84 ? 6.752 7.338 -1.970 1.00 82.88 84 GLY A O 1
ATOM 619 N N . PHE A 1 85 ? 7.008 6.356 -3.968 1.00 74.62 85 PHE A N 1
ATOM 620 C CA . PHE A 1 85 ? 8.461 6.548 -4.046 1.00 74.62 85 PHE A CA 1
ATOM 621 C C . PHE A 1 85 ? 8.830 8.039 -4.158 1.00 74.62 85 PHE A C 1
ATOM 623 O O . PHE A 1 85 ? 8.274 8.734 -5.000 1.00 74.62 85 PHE A O 1
ATOM 630 N N . ILE A 1 86 ? 9.776 8.512 -3.331 1.00 65.31 86 ILE A N 1
ATOM 631 C CA . ILE A 1 86 ? 10.216 9.928 -3.258 1.00 65.31 86 ILE A CA 1
ATOM 632 C C . ILE A 1 86 ? 9.030 10.892 -3.029 1.00 65.31 86 ILE A C 1
ATOM 634 O O . ILE A 1 86 ? 8.977 12.003 -3.538 1.00 65.31 86 ILE A O 1
ATOM 638 N N . ASP A 1 87 ? 8.053 10.452 -2.243 1.00 72.94 87 ASP A N 1
ATOM 639 C CA . ASP A 1 87 ? 6.891 11.250 -1.865 1.00 72.94 87 ASP A CA 1
ATOM 640 C C . ASP A 1 87 ? 6.827 11.388 -0.334 1.00 72.94 87 ASP A C 1
ATOM 642 O O . ASP A 1 87 ? 7.698 10.906 0.393 1.00 72.94 87 ASP A O 1
ATOM 646 N N . ASN A 1 88 ? 5.814 12.076 0.175 1.00 74.44 88 ASN A N 1
ATOM 647 C CA . ASN A 1 88 ? 5.524 12.215 1.591 1.00 74.44 88 ASN A CA 1
ATOM 648 C C . ASN A 1 88 ? 4.028 12.488 1.814 1.00 74.44 88 ASN A C 1
ATOM 650 O O . ASN A 1 88 ? 3.243 12.612 0.877 1.00 74.44 88 ASN A O 1
ATOM 654 N N . ARG A 1 89 ? 3.610 12.641 3.076 1.00 77.19 89 ARG A N 1
ATOM 655 C CA . ARG A 1 89 ? 2.206 12.900 3.456 1.00 77.19 89 ARG A CA 1
ATOM 656 C C . ARG A 1 89 ? 1.488 14.028 2.692 1.00 77.19 89 ARG A C 1
ATOM 658 O O . ARG A 1 89 ? 0.258 14.050 2.697 1.00 77.19 89 ARG A O 1
ATOM 665 N N . SER A 1 90 ? 2.205 14.984 2.091 1.00 73.00 90 SER A N 1
ATOM 666 C CA . SER A 1 90 ? 1.591 16.118 1.386 1.00 73.00 90 SER A CA 1
ATOM 667 C C . SER A 1 90 ? 0.771 15.693 0.162 1.00 73.00 90 SER A C 1
ATOM 669 O O . SER A 1 90 ? -0.204 16.368 -0.166 1.00 73.00 90 SER A O 1
ATOM 671 N N . VAL A 1 91 ? 1.078 14.544 -0.455 1.00 80.12 91 VAL A N 1
ATOM 672 C CA . VAL A 1 91 ? 0.277 13.981 -1.560 1.00 80.12 91 VAL A CA 1
ATOM 673 C C . VAL A 1 91 ? -1.166 13.689 -1.143 1.00 80.12 91 VAL A C 1
ATOM 675 O O . VAL A 1 91 ? -2.099 13.783 -1.936 1.00 80.12 91 VAL A O 1
ATOM 678 N N . PHE A 1 92 ? -1.387 13.413 0.143 1.00 84.88 92 PHE A N 1
ATOM 679 C CA . PHE A 1 92 ? -2.697 13.053 0.663 1.00 84.88 92 PHE A CA 1
ATOM 680 C C . PHE A 1 92 ? -3.524 14.231 1.170 1.00 84.88 92 PHE A C 1
ATOM 682 O O . PHE A 1 92 ? -4.599 14.003 1.715 1.00 84.88 92 PHE A O 1
ATOM 689 N N . VAL A 1 93 ? -3.090 15.485 1.019 1.00 82.12 93 VAL A N 1
ATOM 690 C CA . VAL A 1 93 ? -3.806 16.644 1.593 1.00 82.12 93 VAL A CA 1
ATOM 691 C C . VAL A 1 93 ? -5.270 16.700 1.142 1.00 82.12 93 VAL A C 1
ATOM 693 O O . VAL A 1 93 ? -6.171 16.854 1.972 1.00 82.12 93 VAL A O 1
ATOM 696 N N . LEU A 1 94 ? -5.528 16.505 -0.153 1.00 85.31 94 LEU A N 1
ATOM 697 C CA . LEU A 1 94 ? -6.890 16.497 -0.695 1.00 85.31 94 LEU A CA 1
ATOM 698 C C . LEU A 1 94 ? -7.685 15.272 -0.233 1.00 85.31 94 LEU A C 1
ATOM 700 O O . LEU A 1 94 ? -8.845 15.407 0.161 1.00 85.31 94 LEU A O 1
ATOM 704 N N . LEU A 1 95 ? -7.050 14.097 -0.204 1.00 87.50 95 LEU A N 1
ATOM 705 C CA . LEU A 1 95 ? -7.680 12.868 0.274 1.00 87.50 95 LEU A CA 1
ATOM 706 C C . LEU A 1 95 ? -8.063 12.978 1.756 1.00 87.50 95 LEU A C 1
ATOM 708 O O . LEU A 1 95 ? -9.194 12.674 2.119 1.00 87.50 95 LEU A O 1
ATOM 712 N N . ARG A 1 96 ? -7.167 13.482 2.609 1.00 87.62 96 ARG A N 1
ATOM 713 C CA . ARG A 1 96 ? -7.421 13.715 4.038 1.00 87.62 96 ARG A CA 1
ATOM 714 C C . ARG A 1 96 ? -8.577 14.681 4.250 1.00 87.62 96 ARG A C 1
ATOM 716 O O . ARG A 1 96 ? -9.436 14.420 5.087 1.00 87.62 96 ARG A O 1
ATOM 723 N N . ARG A 1 97 ? -8.631 15.770 3.475 1.00 86.81 97 ARG A N 1
ATOM 724 C CA . ARG A 1 97 ? -9.745 16.724 3.526 1.00 86.81 97 ARG A CA 1
ATOM 725 C C . ARG A 1 97 ? -11.068 16.060 3.144 1.00 86.81 97 ARG A C 1
ATOM 727 O O . ARG A 1 97 ? -12.048 16.234 3.861 1.00 86.81 97 ARG A O 1
ATOM 734 N N . SER A 1 98 ? -11.086 15.287 2.061 1.00 88.38 98 SER A N 1
ATOM 735 C CA . SER A 1 98 ? -12.279 14.558 1.620 1.00 88.38 98 SER A CA 1
ATOM 736 C C . SER A 1 98 ? -12.730 13.527 2.662 1.00 88.38 98 SER A C 1
ATOM 738 O O . SER A 1 98 ? -13.901 13.488 3.035 1.00 88.38 98 SER A O 1
ATOM 740 N N . LEU A 1 99 ? -11.800 12.749 3.223 1.00 89.44 99 LEU A N 1
ATOM 741 C CA . LEU A 1 99 ? -12.076 11.792 4.297 1.00 89.44 99 LEU A CA 1
ATOM 742 C C . LEU A 1 99 ? -12.686 12.486 5.525 1.00 89.44 99 LEU A C 1
ATOM 744 O O . LEU A 1 99 ? -13.721 12.044 6.029 1.00 89.44 99 LEU A O 1
ATOM 748 N N . ALA A 1 100 ? -12.111 13.611 5.957 1.00 86.94 100 ALA A N 1
ATOM 749 C CA . ALA A 1 100 ? -12.633 14.393 7.074 1.00 86.94 100 ALA A CA 1
ATOM 750 C C . ALA A 1 100 ? -14.051 14.928 6.807 1.00 86.94 100 ALA A C 1
ATOM 752 O O . ALA A 1 100 ? -14.900 14.862 7.695 1.00 86.94 100 ALA A O 1
ATOM 753 N N . GLN A 1 101 ? -14.336 15.389 5.583 1.00 86.94 101 GLN A N 1
ATOM 754 C CA . GLN A 1 101 ? -15.677 15.828 5.168 1.00 86.94 101 GLN A CA 1
ATOM 755 C C . GLN A 1 101 ? -16.719 14.698 5.213 1.00 86.94 101 GLN A C 1
ATOM 757 O O . GLN A 1 101 ? -17.894 14.966 5.442 1.00 86.94 101 GLN A O 1
ATOM 762 N N . HIS A 1 102 ? -16.295 13.440 5.067 1.00 86.75 102 HIS A N 1
ATOM 763 C CA . HIS A 1 102 ? -17.159 12.253 5.141 1.00 86.75 102 HIS A CA 1
ATOM 764 C C . HIS A 1 102 ? -17.107 11.547 6.513 1.00 86.75 102 HIS A C 1
ATOM 766 O O . HIS A 1 102 ? -17.442 10.360 6.652 1.00 86.75 102 HIS A O 1
ATOM 772 N N . GLY A 1 103 ? -16.679 12.269 7.554 1.00 83.25 103 GLY A N 1
ATOM 773 C CA . GLY A 1 103 ? -16.696 11.795 8.937 1.00 83.25 103 GLY A CA 1
ATOM 774 C C . GLY A 1 103 ? -15.596 10.788 9.283 1.00 83.25 103 GLY A C 1
ATOM 775 O O . GLY A 1 103 ? -15.733 10.035 10.246 1.00 83.25 103 GLY A O 1
ATOM 776 N N . ARG A 1 104 ? -14.518 10.708 8.490 1.00 85.69 104 ARG A N 1
ATOM 777 C CA . ARG A 1 104 ? -13.306 9.944 8.829 1.00 85.69 104 ARG A CA 1
ATOM 778 C C . ARG A 1 104 ? -12.311 10.893 9.494 1.00 85.69 104 ARG A C 1
ATOM 780 O O . ARG A 1 104 ? -11.548 11.576 8.821 1.00 85.69 104 ARG A O 1
ATOM 787 N N . HIS A 1 105 ? -12.351 10.952 10.822 1.00 80.62 105 HIS A N 1
ATOM 788 C CA . HIS A 1 105 ? -11.524 11.883 11.604 1.00 80.62 105 HIS A CA 1
ATOM 789 C C . HIS A 1 105 ? -10.233 11.258 12.150 1.00 80.62 105 HIS A C 1
ATOM 791 O O . HIS A 1 105 ? -9.302 11.983 12.483 1.00 80.62 105 HIS A O 1
ATOM 797 N N . GLN A 1 106 ? -10.153 9.927 12.213 1.00 87.31 106 GLN A N 1
ATOM 798 C CA . GLN A 1 106 ? -8.943 9.200 12.602 1.00 87.31 106 GLN A CA 1
ATOM 799 C C . GLN A 1 106 ? -8.162 8.831 11.339 1.00 87.31 106 GLN A C 1
ATOM 801 O O . GLN A 1 106 ? -8.311 7.731 10.815 1.00 87.31 106 GLN A O 1
ATOM 806 N N . VAL A 1 107 ? -7.407 9.788 10.798 1.00 88.31 107 VAL A N 1
ATOM 807 C CA . VAL A 1 107 ? -6.607 9.600 9.581 1.00 88.31 107 VAL A CA 1
ATOM 808 C C . VAL A 1 107 ? -5.157 9.935 9.886 1.00 88.31 107 VAL A C 1
ATOM 810 O O . VAL A 1 107 ? -4.861 11.062 10.277 1.00 88.31 107 VAL A O 1
ATOM 813 N N . GLU A 1 108 ? -4.267 8.975 9.667 1.00 88.88 108 GLU A N 1
ATOM 814 C CA . GLU A 1 108 ? -2.834 9.099 9.927 1.00 88.88 108 GLU A CA 1
ATOM 815 C C . GLU A 1 108 ? -2.042 8.804 8.661 1.00 88.88 108 GLU A C 1
ATOM 817 O O . GLU A 1 108 ? -2.390 7.918 7.884 1.00 88.88 108 GLU A O 1
ATOM 822 N N . SER A 1 109 ? -0.979 9.569 8.424 1.00 86.06 109 SER A N 1
ATOM 823 C CA . SER A 1 109 ? -0.081 9.340 7.291 1.00 86.06 109 SER A CA 1
ATOM 824 C C . SER A 1 109 ? 1.263 8.835 7.792 1.00 86.06 109 SER A C 1
ATOM 826 O O . SER A 1 109 ? 1.919 9.505 8.592 1.00 86.06 109 SER A O 1
ATOM 828 N N . LEU A 1 110 ? 1.691 7.676 7.295 1.00 82.75 110 LEU A N 1
ATOM 829 C CA . LEU A 1 110 ? 3.003 7.132 7.612 1.00 82.75 110 LEU A CA 1
ATOM 830 C C . LEU A 1 110 ? 4.013 7.609 6.570 1.00 82.75 110 LEU A C 1
ATOM 832 O O . LEU A 1 110 ? 3.903 7.286 5.388 1.00 82.75 110 LEU A O 1
ATOM 836 N N . ASN A 1 111 ? 5.008 8.359 7.037 1.00 78.62 111 ASN A N 1
ATOM 837 C CA . ASN A 1 111 ? 6.214 8.623 6.269 1.00 78.62 111 ASN A CA 1
ATOM 838 C C . ASN A 1 111 ? 7.239 7.533 6.593 1.00 78.62 111 ASN A C 1
ATOM 840 O O . ASN A 1 111 ? 7.631 7.389 7.753 1.00 78.62 111 ASN A O 1
ATOM 844 N N . TYR A 1 112 ? 7.685 6.789 5.586 1.00 72.19 112 TYR A N 1
ATOM 845 C CA . TYR A 1 112 ? 8.884 5.957 5.703 1.00 72.19 112 TYR A CA 1
ATOM 846 C C . TYR A 1 112 ? 10.107 6.741 5.220 1.00 72.19 112 TYR A C 1
ATOM 848 O O . TYR A 1 112 ? 9.988 7.733 4.500 1.00 72.19 112 TYR A O 1
ATOM 856 N N . SER A 1 113 ? 11.299 6.333 5.659 1.00 68.75 113 SER A N 1
ATOM 857 C CA . SER A 1 113 ? 12.524 7.036 5.281 1.00 68.75 113 SER A CA 1
ATOM 858 C C . SER A 1 113 ? 12.729 6.953 3.764 1.00 68.75 113 SER A C 1
ATOM 860 O O . SER A 1 113 ? 12.653 5.856 3.213 1.00 68.75 113 SER A O 1
ATOM 862 N N . PRO A 1 114 ? 13.076 8.056 3.078 1.00 60.72 114 PRO A N 1
ATOM 863 C CA . PRO A 1 114 ? 13.531 7.998 1.688 1.00 60.72 114 PRO A CA 1
ATOM 864 C C . PRO A 1 114 ? 14.792 7.137 1.513 1.00 60.72 114 PRO A C 1
ATOM 866 O O . PRO A 1 114 ? 15.084 6.699 0.408 1.00 60.72 114 PRO A O 1
ATOM 869 N N . LEU A 1 115 ? 15.529 6.890 2.605 1.00 60.41 115 LEU A N 1
ATOM 870 C CA . LEU A 1 115 ? 16.683 5.988 2.653 1.00 60.41 115 LEU A CA 1
ATOM 871 C C . LEU A 1 115 ? 16.287 4.520 2.860 1.00 60.41 115 LEU A C 1
ATOM 873 O O . LEU A 1 115 ? 17.155 3.649 2.845 1.00 60.41 115 LEU A O 1
ATOM 877 N N . THR A 1 116 ? 15.009 4.224 3.111 1.00 68.12 116 THR A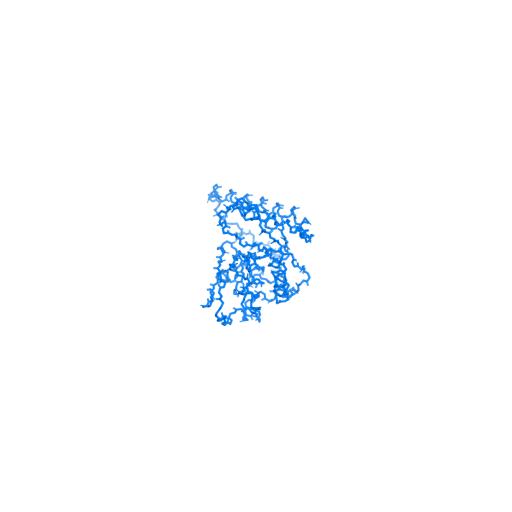 N 1
ATOM 878 C CA . THR A 1 116 ? 14.537 2.842 3.114 1.00 68.12 116 THR A CA 1
ATOM 879 C C . THR A 1 116 ? 14.759 2.293 1.710 1.00 68.12 116 THR A C 1
ATOM 881 O O . THR A 1 116 ? 14.259 2.835 0.732 1.00 68.12 116 THR A O 1
ATOM 884 N N . CYS A 1 117 ? 15.552 1.232 1.612 1.00 76.50 117 CYS A N 1
ATOM 885 C CA . CYS A 1 117 ? 15.948 0.633 0.340 1.00 76.50 117 CYS A CA 1
ATOM 886 C C . CYS A 1 117 ? 15.191 -0.669 0.038 1.00 76.50 117 CYS A C 1
ATOM 888 O O . CYS A 1 117 ? 15.415 -1.271 -1.009 1.00 76.50 117 CYS A O 1
ATOM 890 N N . ASP A 1 118 ? 14.303 -1.099 0.936 1.00 88.88 118 ASP A N 1
ATOM 891 C CA . ASP A 1 118 ? 13.663 -2.407 0.879 1.00 88.88 118 ASP A CA 1
ATOM 892 C C . ASP A 1 118 ? 12.185 -2.359 1.293 1.00 88.88 118 ASP A C 1
ATOM 894 O O . ASP A 1 118 ? 11.830 -1.806 2.338 1.00 88.88 118 ASP A O 1
ATOM 898 N N . ILE A 1 119 ? 11.324 -2.949 0.459 1.00 90.56 119 ILE A N 1
ATOM 899 C CA . ILE A 1 119 ? 9.867 -2.939 0.647 1.00 90.56 119 ILE A CA 1
ATOM 900 C C . ILE A 1 119 ? 9.458 -3.818 1.830 1.00 90.56 119 ILE A C 1
ATOM 902 O O . ILE A 1 119 ? 8.521 -3.468 2.548 1.00 90.56 119 ILE A O 1
ATOM 906 N N . ARG A 1 120 ? 10.184 -4.910 2.090 1.00 94.38 120 ARG A N 1
ATOM 907 C CA . ARG A 1 120 ? 9.893 -5.816 3.213 1.00 94.38 120 ARG A CA 1
ATOM 908 C C . ARG A 1 120 ? 10.114 -5.102 4.544 1.00 94.38 120 ARG A C 1
ATOM 910 O O . ARG A 1 120 ? 9.215 -5.058 5.379 1.00 94.38 120 ARG A O 1
ATOM 917 N N . THR A 1 121 ? 11.245 -4.411 4.672 1.00 91.81 121 THR A N 1
ATOM 918 C CA . THR A 1 121 ? 11.553 -3.549 5.823 1.00 91.81 121 THR A CA 1
ATOM 919 C C . THR A 1 121 ? 10.502 -2.445 6.013 1.00 91.81 121 THR A C 1
ATOM 921 O O . THR A 1 121 ? 10.070 -2.165 7.134 1.00 91.81 121 THR A O 1
ATOM 924 N N . ALA A 1 122 ? 10.048 -1.810 4.925 1.00 91.88 122 ALA A N 1
ATOM 925 C CA . ALA A 1 122 ? 8.978 -0.813 4.994 1.00 91.88 122 ALA A CA 1
ATOM 926 C C . ALA A 1 122 ? 7.642 -1.420 5.470 1.00 91.88 122 ALA A C 1
ATOM 928 O O . ALA A 1 122 ? 6.901 -0.776 6.213 1.00 91.88 122 ALA A O 1
ATOM 929 N N . ALA A 1 123 ? 7.348 -2.664 5.087 1.00 95.50 123 ALA A N 1
ATOM 930 C CA . ALA A 1 123 ? 6.140 -3.378 5.490 1.00 95.50 123 ALA A CA 1
ATOM 931 C C . ALA A 1 123 ? 6.169 -3.774 6.977 1.00 95.50 123 ALA A C 1
ATOM 933 O O . ALA A 1 123 ? 5.151 -3.681 7.661 1.00 95.50 123 ALA A O 1
ATOM 934 N N . GLU A 1 124 ? 7.334 -4.137 7.515 1.00 94.88 124 GLU A N 1
ATOM 935 C CA . GLU A 1 124 ? 7.519 -4.359 8.955 1.00 94.88 124 GLU A CA 1
ATOM 936 C C . GLU A 1 124 ? 7.324 -3.068 9.766 1.00 94.88 124 GLU A C 1
ATOM 938 O O . GLU A 1 124 ? 6.681 -3.072 10.819 1.00 94.88 124 GLU A O 1
ATOM 943 N N . LEU A 1 125 ? 7.849 -1.941 9.266 1.00 92.12 125 LEU A N 1
ATOM 944 C CA . LEU A 1 125 ? 7.627 -0.615 9.854 1.00 92.12 125 LEU A CA 1
ATOM 945 C C . LEU A 1 125 ? 6.141 -0.245 9.865 1.00 92.12 125 LEU A C 1
ATOM 947 O O . LEU A 1 125 ? 5.637 0.226 10.886 1.00 92.12 125 LEU A O 1
ATOM 951 N N . LEU A 1 126 ? 5.444 -0.495 8.754 1.00 94.50 126 LEU A N 1
ATOM 952 C CA . LEU A 1 126 ? 4.000 -0.310 8.660 1.00 94.50 126 LEU A CA 1
ATOM 953 C C . LEU A 1 126 ? 3.267 -1.157 9.707 1.00 94.50 126 LEU A C 1
ATOM 955 O O . LEU A 1 126 ? 2.411 -0.631 10.414 1.00 94.50 126 LEU A O 1
ATOM 959 N N . GLY A 1 127 ? 3.627 -2.435 9.842 1.00 95.69 127 GLY A N 1
ATOM 960 C CA . GLY A 1 127 ? 3.009 -3.337 10.811 1.00 95.69 127 GLY A CA 1
ATOM 961 C C . GLY A 1 127 ? 3.132 -2.840 12.248 1.00 95.69 127 GLY A C 1
ATOM 962 O O . GLY A 1 127 ? 2.130 -2.762 12.954 1.00 95.69 127 GLY A O 1
ATOM 963 N N . ARG A 1 128 ? 4.332 -2.408 12.661 1.00 94.81 128 ARG A N 1
ATOM 964 C CA . ARG A 1 128 ? 4.538 -1.815 13.994 1.00 94.81 128 ARG A CA 1
ATOM 965 C C . ARG A 1 128 ? 3.679 -0.573 14.211 1.00 94.81 128 ARG A C 1
ATOM 967 O O . ARG A 1 128 ? 3.091 -0.415 15.274 1.00 94.81 128 ARG A O 1
ATOM 974 N N . HIS A 1 129 ? 3.570 0.288 13.203 1.00 93.12 129 HIS A N 1
ATOM 975 C CA . HIS A 1 129 ? 2.759 1.494 13.316 1.00 93.12 129 HIS A CA 1
ATOM 976 C C . HIS A 1 129 ? 1.256 1.197 13.398 1.00 93.12 129 HIS A C 1
ATOM 978 O O . HIS A 1 129 ? 0.538 1.853 14.146 1.00 93.12 129 HIS A O 1
ATOM 984 N N . ILE A 1 130 ? 0.774 0.193 12.665 1.00 95.62 130 ILE A N 1
ATOM 985 C CA . ILE A 1 130 ? -0.624 -0.239 12.741 1.00 95.62 130 ILE A CA 1
ATOM 986 C C . ILE A 1 130 ? -0.952 -0.784 14.135 1.00 95.62 130 ILE A C 1
ATOM 988 O O . ILE A 1 130 ? -2.017 -0.460 14.660 1.00 95.62 130 ILE A O 1
ATOM 992 N N . GLU A 1 131 ? -0.051 -1.550 14.758 1.00 95.94 131 GLU A N 1
ATOM 993 C CA . GLU A 1 131 ? -0.226 -1.992 16.148 1.00 95.94 131 GLU A CA 1
ATOM 994 C C . GLU A 1 131 ? -0.284 -0.797 17.114 1.00 95.94 131 GLU A C 1
ATOM 996 O O . GLU A 1 131 ? -1.241 -0.697 17.879 1.00 95.94 131 GLU A O 1
ATOM 1001 N N . GLU A 1 132 ? 0.635 0.175 17.004 1.00 93.62 132 GLU A N 1
ATOM 1002 C CA . GLU A 1 132 ? 0.606 1.413 17.812 1.00 93.62 132 GLU A CA 1
ATOM 1003 C C . GLU A 1 132 ? -0.733 2.170 17.672 1.00 93.62 132 GLU A C 1
ATOM 1005 O O . GLU A 1 132 ? -1.285 2.686 18.650 1.00 93.62 132 GLU A O 1
ATOM 1010 N N . ILE A 1 133 ? -1.276 2.251 16.451 1.00 92.00 133 ILE A N 1
ATOM 1011 C CA . ILE A 1 133 ? -2.574 2.887 16.186 1.00 92.00 133 ILE A CA 1
ATOM 1012 C C . ILE A 1 133 ? -3.703 2.097 16.847 1.00 92.00 133 ILE A C 1
ATOM 1014 O O . ILE A 1 133 ? -4.564 2.697 17.494 1.00 92.00 133 ILE A O 1
ATOM 1018 N N . CYS A 1 134 ? -3.715 0.771 16.701 1.00 92.94 134 CYS A N 1
ATOM 1019 C CA . CYS A 1 134 ? -4.738 -0.088 17.296 1.00 92.94 134 CYS A CA 1
ATOM 1020 C C . CYS A 1 134 ? -4.732 0.026 18.827 1.00 92.94 134 CYS A C 1
ATOM 1022 O O . CYS A 1 134 ? -5.784 0.245 19.427 1.00 92.94 134 CYS A O 1
ATOM 1024 N N . GLU A 1 135 ? -3.555 -0.030 19.454 1.00 93.00 135 GLU A N 1
ATOM 1025 C CA . GLU A 1 135 ? -3.385 0.131 20.903 1.00 93.00 135 GLU A CA 1
ATOM 1026 C C . GLU A 1 135 ? -3.896 1.490 21.393 1.00 93.00 135 GLU A C 1
ATOM 1028 O O . GLU A 1 135 ? -4.642 1.566 22.368 1.00 93.00 135 GLU A O 1
ATOM 1033 N N . ARG A 1 136 ? -3.548 2.576 20.693 1.00 90.88 136 ARG A N 1
ATOM 1034 C CA . ARG A 1 136 ? -3.927 3.937 21.101 1.00 90.88 136 ARG A CA 1
ATOM 1035 C C . ARG A 1 136 ? -5.404 4.248 20.875 1.00 90.88 136 ARG A C 1
ATOM 1037 O O . ARG A 1 136 ? -5.996 5.001 21.645 1.00 90.88 136 ARG A O 1
ATOM 1044 N N . THR A 1 137 ? -5.979 3.751 19.786 1.00 88.81 137 THR A N 1
ATOM 1045 C CA . THR A 1 137 ? -7.369 4.051 19.402 1.00 88.81 137 THR A CA 1
ATOM 1046 C C . THR A 1 137 ? -8.370 3.066 19.997 1.00 88.81 137 THR A C 1
ATOM 1048 O O . THR A 1 137 ? -9.571 3.324 19.951 1.00 88.81 137 THR A O 1
ATOM 1051 N N . GLY A 1 138 ? -7.897 1.934 20.529 1.00 91.00 138 GLY A N 1
ATOM 1052 C CA . GLY A 1 138 ? -8.739 0.809 20.935 1.00 91.00 138 GLY A CA 1
ATOM 1053 C C . GLY A 1 138 ? -9.389 0.083 19.753 1.00 91.00 138 GLY A C 1
ATOM 1054 O O . GLY A 1 138 ? -10.226 -0.797 19.958 1.00 91.00 138 GLY A O 1
ATOM 1055 N N . SER A 1 139 ? -9.042 0.445 18.513 1.00 92.31 139 SER A N 1
ATOM 1056 C CA . SER A 1 139 ? -9.580 -0.208 17.327 1.00 92.31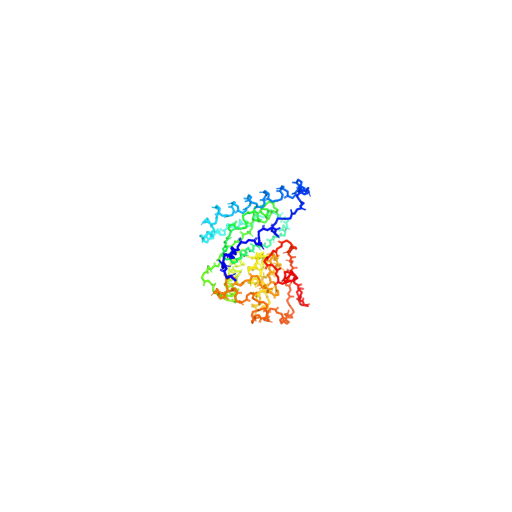 139 SER A CA 1
ATOM 1057 C C . SER A 1 139 ? -8.903 -1.555 17.106 1.00 92.31 139 SER A C 1
ATOM 1059 O O . SER A 1 139 ? -7.689 -1.690 17.238 1.00 92.31 139 SER A O 1
ATOM 1061 N N . SER A 1 140 ? -9.679 -2.572 16.738 1.00 94.19 140 SER A N 1
ATOM 1062 C CA . SER A 1 140 ? -9.133 -3.901 16.445 1.00 94.19 140 SER A CA 1
ATOM 1063 C C . SER A 1 140 ? -8.468 -3.981 15.068 1.00 94.19 140 SER A C 1
ATOM 1065 O O . SER A 1 140 ? -7.610 -4.848 14.862 1.00 94.19 140 SER A O 1
ATOM 1067 N N . ARG A 1 141 ? -8.877 -3.104 14.138 1.00 95.94 141 ARG A N 1
ATOM 1068 C CA . ARG A 1 141 ? -8.451 -3.071 12.735 1.00 95.94 141 ARG A CA 1
ATOM 1069 C C . ARG A 1 141 ? -8.399 -1.649 12.180 1.00 95.94 141 ARG A C 1
ATOM 1071 O O . ARG A 1 141 ? -9.108 -0.769 12.651 1.00 95.94 141 ARG A O 1
ATOM 1078 N N . VAL A 1 142 ? -7.642 -1.464 11.105 1.00 97.00 142 VAL A N 1
ATOM 1079 C CA . VAL A 1 142 ? -7.529 -0.219 10.333 1.00 97.00 142 VAL A CA 1
ATOM 1080 C C . VAL A 1 142 ? -7.982 -0.420 8.882 1.00 97.00 142 VAL A C 1
ATOM 1082 O O . VAL A 1 142 ? -7.996 -1.544 8.373 1.00 97.00 142 VAL A O 1
ATOM 1085 N N . ASP A 1 143 ? -8.337 0.669 8.202 1.00 97.50 143 ASP A N 1
ATOM 1086 C CA . ASP A 1 143 ? -8.362 0.732 6.737 1.00 97.50 143 ASP A CA 1
ATOM 1087 C C . ASP A 1 143 ? -7.038 1.360 6.256 1.00 97.50 143 ASP A C 1
ATOM 1089 O O . ASP A 1 143 ? -6.518 2.278 6.890 1.00 97.50 143 ASP A O 1
ATOM 1093 N N . VAL A 1 144 ? -6.485 0.899 5.137 1.00 97.75 144 VAL A N 1
ATOM 1094 C CA . VAL A 1 144 ? -5.229 1.416 4.574 1.00 97.75 144 VAL A CA 1
ATOM 1095 C C . VAL A 1 144 ? -5.477 1.944 3.165 1.00 97.75 144 VAL A C 1
ATOM 1097 O O . VAL A 1 144 ? -6.172 1.305 2.379 1.00 97.75 144 VAL A O 1
ATOM 1100 N N . VAL A 1 145 ? -4.891 3.095 2.835 1.00 97.44 145 VAL A N 1
ATOM 1101 C CA . VAL A 1 145 ? -4.810 3.615 1.465 1.00 97.44 145 VAL A CA 1
ATOM 1102 C C . VAL A 1 145 ? -3.342 3.754 1.076 1.00 97.44 145 VAL A C 1
ATOM 1104 O O . VAL A 1 145 ? -2.617 4.558 1.661 1.00 97.44 145 VAL A O 1
ATOM 1107 N N . GLY A 1 146 ? -2.902 2.976 0.092 1.00 95.44 146 GLY A N 1
ATOM 1108 C CA . GLY A 1 146 ? -1.545 3.024 -0.445 1.00 95.44 146 GLY A CA 1
ATOM 1109 C C . GLY A 1 146 ? -1.508 3.644 -1.838 1.00 95.44 146 GLY A C 1
ATOM 1110 O O . GLY A 1 146 ? -2.245 3.217 -2.722 1.00 95.44 146 GLY A O 1
ATOM 1111 N N . HIS A 1 147 ? -0.639 4.628 -2.052 1.00 93.75 147 HIS A N 1
ATOM 1112 C CA . HIS A 1 147 ? -0.376 5.201 -3.374 1.00 93.75 147 HIS A CA 1
ATOM 1113 C C . HIS A 1 147 ? 0.907 4.613 -3.962 1.00 93.75 147 HIS A C 1
ATOM 1115 O O . HIS A 1 147 ? 1.940 4.609 -3.289 1.00 93.75 147 HIS A O 1
ATOM 1121 N N . SER A 1 148 ? 0.867 4.152 -5.215 1.00 91.56 148 SER A N 1
ATOM 1122 C CA . SER A 1 148 ? 2.034 3.631 -5.930 1.00 91.56 148 SER A CA 1
ATOM 1123 C C . SER A 1 148 ? 2.786 2.583 -5.093 1.00 91.56 148 SER A C 1
ATOM 1125 O O . SER A 1 148 ? 2.174 1.606 -4.652 1.00 91.56 148 SER A O 1
ATOM 1127 N N . LEU A 1 149 ? 4.074 2.799 -4.815 1.00 91.50 149 LEU A N 1
ATOM 1128 C CA . LEU A 1 149 ? 4.909 1.999 -3.913 1.00 91.50 149 LEU A CA 1
ATOM 1129 C C . LEU A 1 149 ? 4.258 1.716 -2.544 1.00 91.50 149 LEU A C 1
ATOM 1131 O O . LEU A 1 149 ? 4.383 0.606 -2.028 1.00 91.50 149 LEU A O 1
ATOM 1135 N N . GLY A 1 150 ? 3.531 2.673 -1.965 1.00 92.88 150 GLY A N 1
ATOM 1136 C CA . GLY A 1 150 ? 2.840 2.492 -0.690 1.00 92.88 150 GLY A CA 1
ATOM 1137 C C . GLY A 1 150 ? 1.806 1.367 -0.729 1.00 92.88 150 GLY A C 1
ATOM 1138 O O . GLY A 1 150 ? 1.662 0.621 0.236 1.00 92.88 150 GLY A O 1
ATOM 1139 N N . GLY A 1 151 ? 1.138 1.166 -1.866 1.00 95.62 151 GLY A N 1
ATOM 1140 C CA . GLY A 1 151 ? 0.236 0.027 -2.038 1.00 95.62 151 GLY A CA 1
ATOM 1141 C C . GLY A 1 151 ? 0.967 -1.317 -2.044 1.00 95.62 151 GLY A C 1
ATOM 1142 O O . GLY A 1 151 ? 0.464 -2.266 -1.449 1.00 95.62 151 GLY A O 1
ATOM 1143 N N . LEU A 1 152 ? 2.173 -1.398 -2.625 1.00 95.94 152 LEU A N 1
ATOM 1144 C CA . LEU A 1 152 ? 2.997 -2.615 -2.581 1.00 95.94 152 LEU A CA 1
ATOM 1145 C C . LEU A 1 152 ? 3.465 -2.932 -1.160 1.00 95.94 152 LEU A C 1
ATOM 1147 O O . LEU A 1 152 ? 3.391 -4.083 -0.736 1.00 95.94 152 LEU A O 1
ATOM 1151 N N . ILE A 1 153 ? 3.897 -1.915 -0.408 1.00 96.31 153 ILE A N 1
ATOM 1152 C CA . ILE A 1 153 ? 4.295 -2.068 0.999 1.00 96.31 153 ILE A CA 1
ATOM 1153 C C . ILE A 1 153 ? 3.119 -2.604 1.828 1.00 96.31 153 ILE A C 1
ATOM 1155 O O . ILE A 1 153 ? 3.263 -3.583 2.562 1.00 96.31 153 ILE A O 1
ATOM 1159 N N . ALA A 1 154 ? 1.939 -1.994 1.682 1.00 97.50 154 ALA A N 1
ATOM 1160 C CA . ALA A 1 154 ? 0.740 -2.414 2.399 1.00 97.50 154 ALA A CA 1
ATOM 1161 C C . ALA A 1 154 ? 0.279 -3.822 1.996 1.00 97.50 154 ALA A C 1
ATOM 1163 O O . ALA A 1 154 ? -0.045 -4.635 2.862 1.00 97.50 154 ALA A O 1
ATOM 1164 N N . ARG A 1 155 ? 0.304 -4.140 0.698 1.00 97.69 155 ARG A N 1
ATOM 1165 C CA . ARG A 1 155 ? -0.035 -5.472 0.188 1.00 97.69 155 ARG A CA 1
ATOM 1166 C C . ARG A 1 155 ? 0.920 -6.533 0.732 1.00 97.69 155 ARG A C 1
ATOM 1168 O O . ARG A 1 155 ? 0.458 -7.577 1.185 1.00 97.69 155 ARG A O 1
ATOM 1175 N N . TYR A 1 156 ? 2.225 -6.256 0.757 1.00 97.75 156 TYR A N 1
ATOM 1176 C CA . TYR A 1 156 ? 3.215 -7.168 1.328 1.00 97.75 156 TYR A CA 1
ATOM 1177 C C . TYR A 1 156 ? 2.958 -7.420 2.817 1.00 97.75 156 TYR A C 1
ATOM 1179 O O . TYR A 1 156 ? 2.930 -8.572 3.247 1.00 97.75 156 TYR A O 1
ATOM 1187 N N . TYR A 1 157 ? 2.691 -6.368 3.599 1.00 98.06 157 TYR A N 1
ATOM 1188 C CA . TYR A 1 157 ? 2.327 -6.511 5.011 1.00 98.06 157 TYR A CA 1
ATOM 1189 C C . TYR A 1 157 ? 1.106 -7.427 5.197 1.00 98.06 157 TYR A C 1
ATOM 1191 O O . TYR A 1 157 ? 1.149 -8.371 5.989 1.00 98.06 157 TYR A O 1
ATOM 1199 N N . VAL A 1 158 ? 0.043 -7.197 4.424 1.00 97.88 158 VAL A N 1
ATOM 1200 C CA . VAL A 1 158 ? -1.196 -7.981 4.498 1.00 97.88 158 VAL A CA 1
ATOM 1201 C C . VAL A 1 158 ? -0.983 -9.443 4.096 1.00 97.88 158 VAL A C 1
ATOM 1203 O O . VAL A 1 158 ? -1.402 -10.333 4.831 1.00 97.88 158 VAL A O 1
ATOM 1206 N N . GLN A 1 159 ? -0.317 -9.706 2.968 1.00 96.62 159 GLN A N 1
ATOM 1207 C CA . GLN A 1 159 ? -0.181 -11.059 2.413 1.00 96.62 159 GLN A CA 1
ATOM 1208 C C . GLN A 1 159 ? 0.931 -11.900 3.045 1.00 96.62 159 GLN A C 1
ATOM 1210 O O . GLN A 1 159 ? 0.832 -13.127 3.062 1.00 96.62 159 GLN A O 1
ATOM 1215 N N . ARG A 1 160 ? 2.031 -11.273 3.481 1.00 97.12 160 ARG A N 1
ATOM 1216 C CA . ARG A 1 160 ? 3.264 -11.986 3.862 1.00 97.12 160 ARG A CA 1
ATOM 1217 C C . ARG A 1 160 ? 3.619 -11.859 5.331 1.00 97.12 160 ARG A C 1
ATOM 1219 O O . ARG A 1 160 ? 4.295 -12.740 5.847 1.00 97.12 160 ARG A O 1
ATOM 1226 N N . LEU A 1 161 ? 3.142 -10.817 6.008 1.00 97.25 161 LEU A N 1
ATOM 1227 C CA . LEU A 1 161 ? 3.482 -10.547 7.408 1.00 97.25 161 LEU A CA 1
ATOM 1228 C C . LEU A 1 161 ? 2.293 -10.728 8.367 1.00 97.25 161 LEU A C 1
ATOM 1230 O O . LEU A 1 161 ? 2.370 -10.324 9.524 1.00 97.25 161 LEU A O 1
ATOM 1234 N N . GLY A 1 162 ? 1.186 -11.324 7.906 1.00 96.19 162 GLY A N 1
ATOM 1235 C CA . GLY A 1 162 ? -0.013 -11.549 8.727 1.00 96.19 162 GLY A CA 1
ATOM 1236 C C . GLY A 1 162 ? -0.804 -10.273 9.032 1.00 96.19 162 GLY A C 1
ATOM 1237 O O . GLY A 1 162 ? -1.590 -10.232 9.983 1.00 96.19 162 GLY A O 1
ATOM 1238 N N . GLY A 1 163 ? -0.597 -9.219 8.236 1.00 97.06 163 GLY A N 1
ATOM 1239 C CA . GLY A 1 163 ? -1.304 -7.951 8.373 1.00 97.06 163 GLY A CA 1
ATOM 1240 C C . GLY A 1 163 ? -2.809 -8.052 8.121 1.00 97.06 163 GLY A C 1
ATOM 1241 O O . GLY A 1 163 ? -3.552 -7.177 8.564 1.00 97.06 163 GLY A O 1
ATOM 1242 N N . ASP A 1 164 ? -3.288 -9.136 7.499 1.00 97.19 164 ASP A N 1
ATOM 1243 C CA . ASP A 1 164 ? -4.717 -9.405 7.275 1.00 97.19 164 ASP A CA 1
ATOM 1244 C C . ASP A 1 164 ? -5.556 -9.354 8.567 1.00 97.19 164 ASP A C 1
ATOM 1246 O O . ASP A 1 164 ? -6.737 -8.996 8.570 1.00 97.19 164 ASP A O 1
ATOM 1250 N N . ARG A 1 165 ? -4.925 -9.663 9.705 1.00 96.88 165 ARG A N 1
ATOM 1251 C CA . ARG A 1 165 ? -5.568 -9.649 11.021 1.00 96.88 165 ARG A CA 1
ATOM 1252 C C . ARG A 1 165 ? -5.949 -8.235 11.454 1.00 96.88 165 ARG A C 1
ATOM 1254 O O . ARG A 1 165 ? -6.965 -8.068 12.137 1.00 96.88 165 ARG A O 1
ATOM 1261 N N . ARG A 1 166 ? -5.146 -7.246 11.049 1.00 97.25 166 ARG A N 1
ATOM 1262 C CA . ARG A 1 166 ? -5.259 -5.831 11.424 1.00 97.25 166 ARG A CA 1
ATOM 1263 C C . ARG A 1 166 ? -5.800 -4.948 10.311 1.00 97.25 166 ARG A C 1
ATOM 1265 O O . ARG A 1 166 ? -6.369 -3.908 10.614 1.00 97.25 166 ARG A O 1
ATOM 1272 N N . VAL A 1 167 ? -5.680 -5.336 9.047 1.00 98.12 167 VAL A N 1
ATOM 1273 C CA . VAL A 1 167 ? -6.162 -4.530 7.921 1.00 98.12 167 VAL A CA 1
ATOM 1274 C C . VAL A 1 167 ? -7.515 -5.048 7.459 1.00 98.12 167 VAL A C 1
ATOM 1276 O O . VAL A 1 167 ? -7.634 -6.142 6.911 1.00 98.12 167 VAL A O 1
ATOM 1279 N N . ARG A 1 168 ? -8.561 -4.245 7.669 1.00 97.44 168 ARG A N 1
ATOM 1280 C CA . ARG A 1 168 ? -9.911 -4.551 7.183 1.00 97.44 168 ARG A CA 1
ATOM 1281 C C . ARG A 1 168 ? -10.008 -4.344 5.675 1.00 97.44 168 ARG A C 1
ATOM 1283 O O . ARG A 1 168 ? -10.476 -5.236 4.975 1.00 97.44 168 ARG A O 1
ATOM 1290 N N . THR A 1 169 ? -9.563 -3.181 5.210 1.00 97.81 169 THR A N 1
ATOM 1291 C CA . THR A 1 169 ? -9.633 -2.766 3.805 1.00 97.81 169 THR A CA 1
ATOM 1292 C C . THR A 1 169 ? -8.279 -2.238 3.363 1.00 97.81 169 THR A C 1
ATOM 1294 O O . THR A 1 169 ? -7.711 -1.404 4.068 1.00 97.81 169 THR A O 1
ATOM 1297 N N . LEU A 1 170 ? -7.794 -2.661 2.198 1.00 98.25 170 LEU A N 1
ATOM 1298 C CA . LEU A 1 170 ? -6.644 -2.060 1.531 1.00 98.25 170 LEU A CA 1
ATOM 1299 C C . LEU A 1 170 ? -7.083 -1.458 0.196 1.00 98.25 170 LEU A C 1
ATOM 1301 O O . LEU A 1 170 ? -7.411 -2.171 -0.749 1.00 98.25 170 LEU A O 1
ATOM 1305 N N . VAL A 1 171 ? -7.070 -0.130 0.128 1.00 97.88 171 VAL A N 1
ATOM 1306 C CA . VAL A 1 171 ? -7.283 0.627 -1.103 1.00 97.88 171 VAL A CA 1
ATOM 1307 C C . VAL A 1 171 ? -5.927 0.956 -1.721 1.00 97.88 171 VAL A C 1
ATOM 1309 O O . VAL A 1 171 ? -5.066 1.519 -1.047 1.00 97.88 171 VAL A O 1
ATOM 1312 N N . THR A 1 172 ? -5.731 0.651 -2.999 1.00 96.69 172 THR A N 1
ATOM 1313 C CA . THR A 1 172 ? -4.517 1.017 -3.738 1.00 96.69 172 THR A CA 1
ATOM 1314 C C . THR A 1 172 ? -4.816 1.996 -4.860 1.00 96.69 172 THR A C 1
ATOM 1316 O O 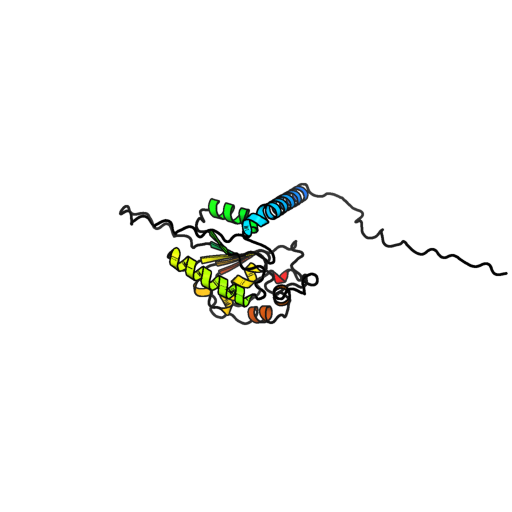. THR A 1 172 ? -5.821 1.853 -5.550 1.00 96.69 172 THR A O 1
ATOM 1319 N N . LEU A 1 173 ? -3.941 2.984 -5.040 1.00 94.06 173 LEU A N 1
ATOM 1320 C CA . LEU A 1 173 ? -4.041 4.016 -6.071 1.00 94.06 173 LEU A CA 1
ATOM 1321 C C . LEU A 1 173 ? -2.804 3.926 -6.971 1.00 94.06 173 LEU A C 1
ATOM 1323 O O . LEU A 1 173 ? -1.705 4.230 -6.504 1.00 94.06 173 LEU A O 1
ATOM 1327 N N . GLY A 1 174 ? -2.969 3.488 -8.223 1.00 91.25 174 GLY A N 1
ATOM 1328 C CA . GLY A 1 174 ? -1.873 3.391 -9.198 1.00 91.25 174 GLY A CA 1
ATOM 1329 C C . GLY A 1 174 ? -0.695 2.558 -8.684 1.00 91.25 174 GLY A C 1
ATOM 1330 O O . GLY A 1 174 ? 0.449 2.998 -8.723 1.00 91.25 174 GLY A O 1
ATOM 1331 N N . THR A 1 175 ? -0.964 1.394 -8.090 1.00 94.25 175 THR A N 1
ATOM 1332 C CA . THR A 1 175 ? 0.066 0.531 -7.491 1.00 94.25 175 THR A CA 1
ATOM 1333 C C . THR A 1 175 ? 0.494 -0.552 -8.476 1.00 94.25 175 THR A C 1
ATOM 1335 O O . THR A 1 175 ? -0.374 -1.305 -8.900 1.00 94.25 175 THR A O 1
ATOM 1338 N N . PRO A 1 176 ? 1.798 -0.714 -8.785 1.00 93.81 176 PRO A N 1
ATOM 1339 C CA . PRO A 1 176 ? 2.271 -1.703 -9.755 1.00 93.81 176 PRO A CA 1
ATOM 1340 C C . PRO A 1 176 ? 2.327 -3.108 -9.131 1.00 93.81 176 PRO A C 1
ATOM 1342 O O . PRO A 1 176 ? 3.395 -3.632 -8.818 1.00 93.81 176 PRO A O 1
ATOM 1345 N N . HIS A 1 177 ? 1.161 -3.718 -8.926 1.00 95.25 177 HIS A N 1
ATOM 1346 C CA . HIS A 1 177 ? 0.938 -5.037 -8.323 1.00 95.25 177 HIS A CA 1
ATOM 1347 C C . HIS A 1 177 ? 1.680 -6.192 -9.001 1.00 95.25 177 HIS A C 1
ATOM 1349 O O . HIS A 1 177 ? 2.067 -7.130 -8.303 1.00 95.25 177 HIS A O 1
ATOM 1355 N N . ALA A 1 178 ? 1.893 -6.126 -10.317 1.00 93.12 178 ALA A N 1
ATOM 1356 C CA . ALA A 1 178 ? 2.714 -7.082 -11.075 1.00 93.12 178 ALA A CA 1
ATOM 1357 C C . ALA A 1 178 ? 4.106 -6.526 -11.453 1.00 93.12 178 ALA A C 1
ATOM 1359 O O . ALA A 1 178 ? 4.840 -7.124 -12.243 1.00 93.12 178 ALA A O 1
ATOM 1360 N N . GLY A 1 179 ? 4.479 -5.379 -10.881 1.00 90.00 179 GLY A N 1
ATOM 1361 C CA . GLY A 1 179 ? 5.681 -4.623 -11.220 1.00 90.00 179 GLY A CA 1
ATOM 1362 C C . GLY A 1 179 ? 5.534 -3.761 -12.478 1.00 90.00 179 GLY A C 1
ATOM 1363 O O . GLY A 1 179 ? 4.621 -3.943 -13.274 1.00 90.00 179 GLY A O 1
ATOM 1364 N N . THR A 1 180 ? 6.459 -2.819 -12.671 1.00 87.00 180 THR A N 1
ATOM 1365 C CA . THR A 1 180 ? 6.474 -1.889 -13.815 1.00 87.00 180 THR A CA 1
ATOM 1366 C C . THR A 1 180 ? 7.821 -1.855 -14.541 1.00 87.00 180 THR A C 1
ATOM 1368 O O . THR A 1 180 ? 8.895 -1.941 -13.935 1.00 87.00 180 THR A O 1
ATOM 1371 N N . ARG A 1 181 ? 7.770 -1.714 -15.870 1.00 82.44 181 ARG A N 1
ATOM 1372 C CA . ARG A 1 181 ? 8.935 -1.589 -16.758 1.00 82.44 181 ARG A CA 1
ATOM 1373 C C . ARG A 1 181 ? 9.467 -0.165 -16.887 1.00 82.44 181 ARG A C 1
ATOM 1375 O O . ARG A 1 181 ? 10.592 -0.015 -17.351 1.00 82.44 181 ARG A O 1
ATOM 1382 N N . VAL A 1 182 ? 8.720 0.853 -16.445 1.00 64.88 182 VAL A N 1
ATOM 1383 C CA . VAL A 1 182 ? 9.014 2.296 -16.652 1.00 64.88 182 VAL A CA 1
ATOM 1384 C C . VAL A 1 182 ? 10.148 2.819 -15.761 1.00 64.88 182 VAL A C 1
ATOM 1386 O O . VAL A 1 182 ? 10.562 3.975 -15.826 1.00 64.88 182 VAL A O 1
ATOM 1389 N N . ALA A 1 183 ? 10.775 1.934 -14.993 1.00 60.28 183 ALA A N 1
ATOM 1390 C CA . ALA A 1 183 ? 11.861 2.280 -14.100 1.00 60.28 183 ALA A CA 1
ATOM 1391 C C . ALA A 1 183 ? 13.323 2.255 -14.646 1.00 60.28 183 ALA A C 1
ATOM 1393 O O . ALA A 1 183 ? 14.235 2.187 -13.815 1.00 60.28 183 ALA A O 1
ATOM 1394 N N . PRO A 1 184 ? 13.651 2.349 -15.965 1.00 51.31 184 PRO A N 1
ATOM 1395 C CA . PRO A 1 184 ? 15.048 2.322 -16.408 1.00 51.31 184 PRO A CA 1
ATOM 1396 C C . PRO A 1 184 ? 15.876 3.498 -15.879 1.00 51.31 184 PRO A C 1
ATOM 1398 O O . PRO A 1 184 ? 17.043 3.321 -15.537 1.00 51.31 184 PRO A O 1
ATOM 1401 N N . LEU A 1 185 ? 15.260 4.681 -15.780 1.00 47.78 185 LEU A N 1
ATOM 1402 C CA . LEU A 1 185 ? 15.916 5.945 -15.419 1.00 47.78 185 LEU A CA 1
ATOM 1403 C C . LEU A 1 185 ? 16.275 6.055 -13.923 1.00 47.78 185 LEU A C 1
ATOM 1405 O O . LEU A 1 185 ? 17.075 6.909 -13.558 1.00 47.78 185 LEU A O 1
ATOM 1409 N N . ALA A 1 186 ? 15.751 5.164 -13.070 1.00 53.88 186 ALA A N 1
ATOM 1410 C CA . ALA A 1 186 ? 16.003 5.134 -11.623 1.00 53.88 186 ALA A CA 1
ATOM 1411 C C . ALA A 1 186 ? 16.527 3.770 -11.118 1.00 53.88 186 ALA A C 1
ATOM 1413 O O . ALA A 1 186 ? 16.527 3.505 -9.915 1.00 53.88 186 ALA A O 1
ATOM 1414 N N . ASN A 1 187 ? 17.020 2.911 -12.023 1.00 55.50 187 ASN A N 1
ATOM 1415 C CA . ASN A 1 187 ? 17.522 1.556 -11.730 1.00 55.50 187 ASN A CA 1
ATOM 1416 C C . ASN A 1 187 ? 18.653 1.491 -10.684 1.00 55.50 187 ASN A C 1
ATOM 1418 O O . ASN A 1 187 ? 18.941 0.412 -10.162 1.00 55.50 187 ASN A O 1
ATOM 1422 N N . ALA A 1 188 ? 19.304 2.617 -10.381 1.00 62.12 188 ALA A N 1
ATOM 1423 C CA . ALA A 1 188 ? 20.311 2.700 -9.329 1.00 62.12 188 ALA A CA 1
ATOM 1424 C C . ALA A 1 188 ? 19.714 2.509 -7.922 1.00 62.12 188 ALA A C 1
ATOM 1426 O O . ALA A 1 188 ? 20.421 2.063 -7.020 1.00 62.12 188 ALA A O 1
ATOM 1427 N N . HIS A 1 189 ? 18.425 2.810 -7.723 1.00 73.38 189 HIS A N 1
ATOM 1428 C CA . HIS A 1 189 ? 17.803 2.719 -6.407 1.00 73.38 189 HIS A CA 1
ATOM 1429 C C . HIS A 1 189 ? 17.297 1.291 -6.111 1.00 73.38 189 HIS A C 1
ATOM 1431 O O . HIS A 1 189 ? 16.518 0.745 -6.898 1.00 73.38 189 HIS A O 1
ATOM 1437 N N . PRO A 1 190 ? 17.655 0.674 -4.967 1.00 81.69 190 PRO A N 1
ATOM 1438 C CA . PRO A 1 190 ? 17.252 -0.697 -4.637 1.00 81.69 190 PRO A CA 1
ATOM 1439 C C . PRO A 1 190 ? 15.733 -0.949 -4.662 1.00 81.69 190 PRO A C 1
ATOM 1441 O O . PRO A 1 190 ? 15.303 -1.935 -5.255 1.00 81.69 190 PRO A O 1
ATOM 1444 N N . ILE A 1 191 ? 14.912 -0.031 -4.131 1.00 82.06 191 ILE A N 1
ATOM 1445 C CA . ILE A 1 191 ? 13.436 -0.124 -4.201 1.00 82.06 191 ILE A CA 1
ATOM 1446 C C . ILE A 1 191 ? 12.935 -0.259 -5.640 1.00 82.06 191 ILE A C 1
ATOM 1448 O O . ILE A 1 191 ? 12.063 -1.075 -5.924 1.00 82.06 191 ILE A O 1
ATOM 1452 N N . VAL A 1 192 ? 13.491 0.526 -6.562 1.00 81.75 192 VAL A N 1
ATOM 1453 C CA . VAL A 1 192 ? 13.061 0.516 -7.960 1.00 81.75 192 VAL A CA 1
ATOM 1454 C C . VAL A 1 192 ? 13.290 -0.860 -8.584 1.00 81.75 192 VAL A C 1
ATOM 1456 O O . VAL A 1 192 ? 12.431 -1.369 -9.300 1.00 81.75 192 VAL A O 1
ATOM 1459 N N . ARG A 1 193 ? 14.404 -1.516 -8.241 1.00 85.00 193 ARG A N 1
ATOM 1460 C CA . ARG A 1 193 ? 14.697 -2.881 -8.696 1.00 85.00 193 ARG A CA 1
ATOM 1461 C C . ARG A 1 193 ? 13.693 -3.901 -8.159 1.00 85.00 193 ARG A C 1
ATOM 1463 O O . ARG A 1 193 ? 13.363 -4.838 -8.879 1.00 85.00 193 ARG A O 1
ATOM 1470 N N . GLN A 1 194 ? 13.191 -3.711 -6.940 1.00 89.00 194 GLN A N 1
ATOM 1471 C CA . GLN A 1 194 ? 12.168 -4.581 -6.356 1.00 89.00 194 GLN A CA 1
ATOM 1472 C C . GLN A 1 194 ? 10.791 -4.405 -7.011 1.00 89.00 194 GLN A C 1
ATOM 1474 O O . GLN A 1 194 ? 10.013 -5.349 -7.026 1.00 89.00 194 GLN A O 1
ATOM 1479 N N . MET A 1 195 ? 10.495 -3.251 -7.612 1.00 89.38 195 MET A N 1
ATOM 1480 C CA . MET A 1 195 ? 9.233 -3.014 -8.332 1.00 89.38 195 MET A CA 1
ATOM 1481 C C . MET A 1 195 ? 9.252 -3.495 -9.790 1.00 89.38 195 MET A C 1
ATOM 1483 O O . MET A 1 195 ? 8.298 -3.256 -10.527 1.00 89.38 195 MET A O 1
ATOM 1487 N N . ARG A 1 196 ? 10.327 -4.147 -10.244 1.00 89.94 196 ARG A N 1
ATOM 1488 C CA . ARG A 1 196 ? 10.401 -4.681 -11.608 1.00 89.94 196 ARG A CA 1
ATOM 1489 C C . ARG A 1 196 ? 9.574 -5.963 -11.744 1.00 89.94 196 ARG A C 1
ATOM 1491 O O . ARG A 1 196 ? 9.584 -6.776 -10.820 1.00 89.94 196 ARG A O 1
ATOM 1498 N N . PRO A 1 197 ? 8.949 -6.205 -12.909 1.00 91.00 197 PRO A N 1
ATOM 1499 C CA . PRO A 1 197 ? 8.363 -7.504 -13.211 1.00 91.00 197 PRO A CA 1
ATOM 1500 C C . PRO A 1 197 ? 9.410 -8.614 -13.065 1.00 91.00 197 PRO A C 1
ATOM 1502 O O . PRO A 1 197 ? 10.547 -8.453 -13.521 1.00 91.00 197 PRO A O 1
ATOM 1505 N N . GLY A 1 198 ? 9.028 -9.717 -12.419 1.00 89.69 198 GLY A N 1
A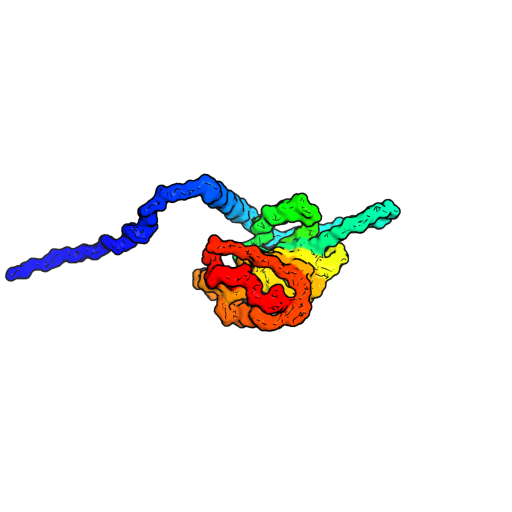TOM 1506 C CA . GLY A 1 198 ? 9.919 -10.852 -12.147 1.00 89.69 198 GLY A CA 1
ATOM 1507 C C . GLY A 1 198 ? 11.003 -10.586 -11.095 1.00 89.69 198 GLY A C 1
ATOM 1508 O O . GLY A 1 198 ? 11.970 -11.333 -11.015 1.00 89.69 198 GLY A O 1
ATOM 1509 N N . SER A 1 199 ? 10.906 -9.508 -10.311 1.00 92.94 199 SER A N 1
ATOM 1510 C CA . SER A 1 199 ? 11.737 -9.378 -9.111 1.00 92.94 199 SER A CA 1
ATOM 1511 C C . SER A 1 199 ? 11.303 -10.402 -8.055 1.00 92.94 199 SER A C 1
ATOM 1513 O O . SER A 1 199 ? 10.133 -10.783 -8.004 1.00 92.94 199 SER A O 1
ATOM 1515 N N . GLU A 1 200 ? 12.207 -10.769 -7.143 1.00 94.88 200 GLU A N 1
ATOM 1516 C CA . GLU A 1 200 ? 11.872 -11.661 -6.021 1.00 94.88 200 GLU A CA 1
ATOM 1517 C C . GLU A 1 200 ? 10.673 -11.160 -5.207 1.00 94.88 200 GLU A C 1
ATOM 1519 O O . GLU A 1 200 ? 9.858 -11.957 -4.757 1.00 94.88 200 GLU A O 1
ATOM 1524 N N . LEU A 1 201 ? 10.539 -9.841 -5.034 1.00 94.56 201 LEU A N 1
ATOM 1525 C CA . LEU A 1 201 ? 9.415 -9.258 -4.306 1.00 94.56 201 LEU A CA 1
ATOM 1526 C C . LEU A 1 201 ? 8.090 -9.476 -5.051 1.00 94.56 201 LEU A C 1
ATOM 1528 O O . LEU A 1 201 ? 7.092 -9.845 -4.436 1.00 94.56 201 LEU A O 1
ATOM 1532 N N . ILE A 1 202 ? 8.058 -9.229 -6.363 1.00 95.50 202 ILE A N 1
ATOM 1533 C CA . ILE A 1 202 ? 6.841 -9.415 -7.160 1.00 95.50 202 ILE A CA 1
ATOM 1534 C C . ILE A 1 202 ? 6.478 -10.901 -7.235 1.00 95.50 202 ILE A C 1
ATOM 1536 O O . ILE A 1 202 ? 5.310 -11.249 -7.071 1.00 95.50 202 ILE A O 1
ATOM 1540 N N . GLU A 1 203 ? 7.468 -11.782 -7.390 1.00 95.56 203 GLU A N 1
ATOM 1541 C CA . GLU A 1 203 ? 7.264 -13.233 -7.331 1.00 95.56 203 GLU A CA 1
ATOM 1542 C C . GLU A 1 203 ? 6.770 -13.690 -5.956 1.00 95.56 203 GLU A C 1
ATOM 1544 O O . GLU A 1 203 ? 5.893 -14.546 -5.847 1.00 95.56 203 GLU A O 1
ATOM 1549 N N . GLU A 1 204 ? 7.295 -13.114 -4.875 1.00 96.19 204 GLU A N 1
ATOM 1550 C CA . GLU A 1 204 ? 6.768 -13.350 -3.538 1.00 96.19 204 GLU A CA 1
ATOM 1551 C C . GLU A 1 204 ? 5.313 -12.920 -3.447 1.00 96.19 204 GLU A C 1
ATOM 1553 O O . GLU A 1 204 ? 4.528 -13.671 -2.892 1.00 96.19 204 GLU A O 1
ATOM 1558 N N . LEU A 1 205 ? 4.921 -11.768 -3.989 1.00 95.94 205 LEU A N 1
ATOM 1559 C CA . LEU A 1 205 ? 3.538 -11.279 -3.968 1.00 95.94 205 LEU A CA 1
ATOM 1560 C C . LEU A 1 205 ? 2.578 -12.072 -4.870 1.00 95.94 205 LEU A C 1
ATOM 1562 O O . LEU A 1 205 ? 1.373 -12.035 -4.620 1.00 95.94 205 LEU A O 1
ATOM 1566 N N . SER A 1 206 ? 3.084 -12.804 -5.867 1.00 95.56 206 SER A N 1
ATOM 1567 C CA . SER A 1 206 ? 2.279 -13.671 -6.739 1.00 95.56 206 SER A CA 1
ATOM 1568 C C . SER A 1 206 ? 2.060 -15.084 -6.190 1.00 95.56 206 SER A C 1
ATOM 1570 O O . SER A 1 206 ? 1.262 -15.839 -6.742 1.00 95.56 206 SER A O 1
ATOM 1572 N N . ARG A 1 207 ? 2.780 -15.490 -5.134 1.00 96.19 207 ARG A N 1
ATOM 1573 C CA . ARG A 1 207 ? 2.545 -16.785 -4.465 1.00 96.19 207 ARG A CA 1
ATOM 1574 C C . ARG A 1 207 ? 1.163 -16.813 -3.791 1.00 96.19 207 ARG A C 1
ATOM 1576 O O . ARG A 1 207 ? 0.692 -15.763 -3.366 1.00 96.19 207 ARG A O 1
ATOM 1583 N N . PRO A 1 208 ? 0.557 -17.988 -3.560 1.00 96.50 208 PRO A N 1
ATOM 1584 C CA . PRO A 1 208 ? -0.698 -18.077 -2.815 1.00 96.50 208 PRO A CA 1
ATOM 1585 C C . PRO A 1 208 ? -0.654 -17.346 -1.460 1.00 96.50 208 PRO A C 1
ATOM 1587 O O . PRO A 1 208 ? 0.378 -17.304 -0.779 1.00 96.50 208 PRO A O 1
ATOM 1590 N N . ALA A 1 209 ? -1.778 -16.764 -1.062 1.00 95.06 209 ALA A N 1
ATOM 1591 C CA . ALA A 1 209 ? -2.004 -16.101 0.221 1.00 95.06 209 ALA A CA 1
ATOM 1592 C C . ALA A 1 209 ? -3.287 -16.657 0.874 1.00 95.06 209 ALA A C 1
ATOM 1594 O O . ALA A 1 209 ? -4.246 -15.914 1.099 1.00 95.06 209 ALA A O 1
ATOM 1595 N N . PRO A 1 210 ? -3.330 -17.973 1.162 1.00 93.88 210 PRO A N 1
ATOM 1596 C CA . PRO A 1 210 ? -4.551 -18.639 1.582 1.00 93.88 210 PRO A CA 1
ATOM 1597 C C . PRO A 1 210 ? -5.080 -18.052 2.890 1.00 93.88 210 PRO A C 1
ATOM 1599 O O . PRO A 1 210 ? -4.347 -17.879 3.864 1.00 93.88 210 PRO A O 1
ATOM 1602 N N . GLY A 1 211 ? -6.384 -17.783 2.919 1.00 91.62 211 GLY A N 1
ATOM 1603 C CA . GLY A 1 211 ? -7.056 -17.272 4.109 1.00 91.62 211 GLY A CA 1
ATOM 1604 C C . GLY A 1 211 ? -6.840 -15.783 4.375 1.00 91.62 211 GLY A C 1
ATOM 1605 O O . GLY A 1 211 ? -7.230 -15.335 5.453 1.00 91.62 211 GLY A O 1
ATOM 1606 N N . CYS A 1 212 ? -6.278 -15.020 3.428 1.00 96.31 212 CYS A N 1
ATOM 1607 C CA . CYS A 1 212 ? -6.292 -13.562 3.493 1.00 96.31 212 CYS A CA 1
ATOM 1608 C C . CYS A 1 212 ? -7.746 -13.057 3.531 1.00 96.31 212 CYS A C 1
ATOM 1610 O O . CYS A 1 212 ? -8.576 -13.463 2.722 1.00 96.31 212 CYS A O 1
ATOM 1612 N N . ARG A 1 213 ? -8.078 -12.211 4.514 1.00 96.06 213 ARG A N 1
ATOM 1613 C CA . ARG A 1 213 ? -9.453 -11.706 4.731 1.00 96.06 213 ARG A CA 1
ATOM 1614 C C . ARG A 1 213 ? -9.603 -10.210 4.486 1.00 96.06 213 ARG A C 1
ATOM 1616 O O . ARG A 1 213 ? -10.694 -9.674 4.67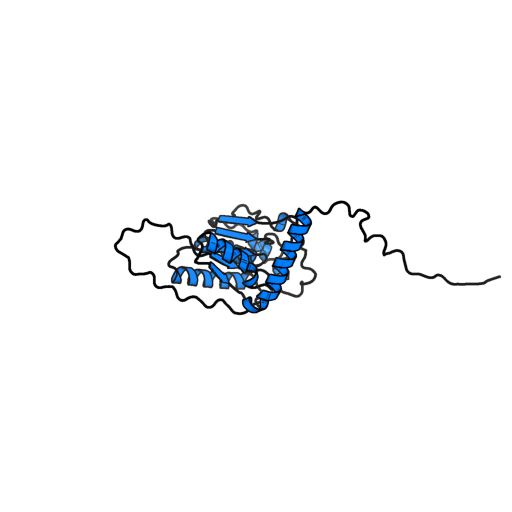9 1.00 96.06 213 ARG A O 1
ATOM 1623 N N . THR A 1 214 ? -8.511 -9.522 4.171 1.00 98.00 214 THR A N 1
ATOM 1624 C CA . THR A 1 214 ? -8.543 -8.093 3.865 1.00 98.00 214 THR A CA 1
ATOM 1625 C C . THR A 1 214 ? -9.331 -7.874 2.583 1.00 98.00 214 THR A C 1
ATOM 1627 O O . THR A 1 214 ? -9.142 -8.597 1.615 1.00 98.00 214 THR A O 1
ATOM 1630 N N . TYR A 1 215 ? -10.204 -6.871 2.572 1.00 97.56 215 TYR A N 1
ATOM 1631 C CA . TYR A 1 215 ? -10.920 -6.472 1.367 1.00 97.56 215 TYR A CA 1
ATOM 1632 C C . TYR A 1 215 ? -10.048 -5.533 0.528 1.00 97.56 215 TYR A C 1
ATOM 1634 O O . TYR A 1 215 ? -9.649 -4.470 1.013 1.00 97.56 215 TYR A O 1
ATOM 1642 N N . PHE A 1 216 ? -9.738 -5.913 -0.710 1.00 97.75 216 PHE A N 1
ATOM 1643 C CA . PHE A 1 216 ? -8.897 -5.121 -1.604 1.00 97.75 216 PHE A CA 1
ATOM 1644 C C . PHE A 1 216 ? -9.736 -4.286 -2.571 1.00 97.75 216 PHE A C 1
ATOM 1646 O O . PHE A 1 216 ? -10.728 -4.746 -3.129 1.00 97.75 216 PHE A O 1
ATOM 1653 N N . VAL A 1 217 ? -9.317 -3.040 -2.793 1.00 97.12 217 VAL A N 1
ATOM 1654 C CA . VAL A 1 217 ? -9.883 -2.160 -3.823 1.00 97.12 217 VAL A CA 1
ATOM 1655 C C . VAL A 1 217 ? -8.730 -1.510 -4.573 1.00 97.12 217 VAL A C 1
ATOM 1657 O O . VAL A 1 217 ? -7.974 -0.746 -3.978 1.00 97.12 217 VAL A O 1
ATOM 1660 N N . SER A 1 218 ? -8.591 -1.778 -5.871 1.00 95.62 218 SER A N 1
ATOM 1661 C CA . SER A 1 218 ? -7.570 -1.128 -6.701 1.00 95.62 218 SER A CA 1
ATOM 1662 C C . SER A 1 218 ? -8.194 -0.094 -7.629 1.00 95.62 218 SER A C 1
ATOM 1664 O O . SER A 1 218 ? -9.078 -0.420 -8.419 1.00 95.62 218 SER A O 1
ATOM 1666 N N . PHE A 1 219 ? -7.706 1.142 -7.551 1.00 94.69 219 PHE A N 1
ATOM 1667 C CA . PHE A 1 219 ? -7.964 2.188 -8.531 1.00 94.69 219 PHE A CA 1
ATOM 1668 C C . PHE A 1 219 ? -6.725 2.380 -9.401 1.00 94.69 219 PHE A C 1
ATOM 1670 O O . PHE A 1 219 ? -5.625 2.620 -8.897 1.00 94.69 219 PHE A O 1
ATOM 1677 N N . TRP A 1 220 ? -6.920 2.315 -10.710 1.00 91.94 220 TRP A N 1
ATOM 1678 C CA . TRP A 1 220 ? -5.887 2.524 -11.716 1.00 91.94 220 TRP A CA 1
ATOM 1679 C C . TRP A 1 220 ? -6.496 3.184 -12.955 1.00 91.94 220 TRP A C 1
ATOM 1681 O O . TRP A 1 220 ? -7.719 3.228 -13.101 1.00 91.94 220 TRP A O 1
ATOM 1691 N N . SER A 1 221 ? -5.644 3.760 -13.800 1.00 87.75 221 SER A N 1
ATOM 1692 C CA . SER A 1 221 ? -6.043 4.560 -14.960 1.00 87.75 221 SER A CA 1
ATOM 1693 C C . SER A 1 221 ? -5.184 4.201 -16.162 1.00 87.75 221 SER A C 1
ATOM 1695 O O . SER A 1 221 ? -3.974 4.050 -16.016 1.00 87.75 221 SER A O 1
ATOM 1697 N N . ASP A 1 222 ? -5.795 4.130 -17.342 1.00 86.50 222 ASP A N 1
ATOM 1698 C CA . ASP A 1 222 ? -5.113 3.954 -18.631 1.00 86.50 222 ASP A CA 1
ATOM 1699 C C . ASP A 1 222 ? -4.229 5.148 -19.027 1.00 86.50 222 ASP A C 1
ATOM 1701 O O . ASP A 1 222 ? -3.395 5.038 -19.926 1.00 86.50 222 ASP A O 1
ATOM 1705 N N . LEU A 1 223 ? -4.360 6.266 -18.311 1.00 85.12 223 LEU A N 1
ATOM 1706 C CA . LEU A 1 223 ? -3.506 7.447 -18.435 1.00 85.12 223 LEU A CA 1
ATOM 1707 C C . LEU A 1 223 ? -2.229 7.376 -17.575 1.00 85.12 223 LEU A C 1
ATOM 1709 O O . LEU A 1 223 ? -1.395 8.278 -17.651 1.00 85.12 223 LEU A O 1
ATOM 1713 N N . ASP A 1 224 ? -2.054 6.339 -16.747 1.00 82.44 224 ASP A N 1
ATOM 1714 C CA . ASP A 1 224 ? -0.860 6.191 -15.912 1.00 82.44 224 ASP A CA 1
ATOM 1715 C C . ASP A 1 224 ? 0.322 5.637 -16.721 1.00 82.44 224 ASP A C 1
ATOM 1717 O O . ASP A 1 224 ? 0.531 4.431 -16.848 1.00 82.44 224 ASP A O 1
ATOM 1721 N N . HIS A 1 225 ? 1.144 6.546 -17.246 1.00 82.00 225 HIS A N 1
ATOM 1722 C CA . HIS A 1 225 ? 2.347 6.200 -18.002 1.00 82.00 225 HIS A CA 1
ATOM 1723 C C . HIS A 1 225 ? 3.449 5.530 -17.173 1.00 82.00 225 HIS A C 1
ATOM 1725 O O . HIS A 1 225 ? 4.443 5.107 -17.759 1.00 82.00 225 HIS A O 1
ATOM 1731 N N . LEU A 1 226 ? 3.319 5.439 -15.843 1.00 80.56 226 LEU A N 1
ATOM 1732 C CA . LEU A 1 226 ? 4.225 4.646 -15.010 1.00 80.56 226 LEU A CA 1
ATOM 1733 C C . LEU A 1 226 ? 3.825 3.169 -14.967 1.00 80.56 226 LEU A C 1
ATOM 1735 O O . LEU A 1 226 ? 4.617 2.363 -14.478 1.00 80.56 226 LEU A O 1
ATOM 1739 N N . MET A 1 227 ? 2.652 2.795 -15.479 1.00 84.88 227 MET A N 1
ATOM 1740 C CA . MET A 1 227 ? 2.178 1.413 -15.534 1.00 84.88 227 MET A CA 1
ATOM 1741 C C . MET A 1 227 ? 2.443 0.818 -16.916 1.00 84.88 227 MET A C 1
ATOM 1743 O O . MET A 1 227 ? 1.688 1.023 -17.861 1.00 84.88 227 MET A O 1
ATOM 1747 N N . ASP A 1 228 ? 3.533 0.058 -17.027 1.00 82.19 228 ASP A N 1
ATOM 1748 C CA . ASP A 1 228 ? 3.853 -0.727 -18.223 1.00 82.19 228 ASP A CA 1
ATOM 1749 C C . ASP A 1 228 ? 4.221 -2.166 -17.817 1.00 82.19 228 ASP A C 1
ATOM 1751 O O . ASP A 1 228 ? 5.290 -2.375 -17.221 1.00 82.19 228 ASP A O 1
ATOM 1755 N N . PRO A 1 229 ? 3.371 -3.165 -18.120 1.00 87.00 229 PRO A N 1
ATOM 1756 C CA . PRO A 1 229 ? 2.061 -3.040 -18.780 1.00 87.00 229 PRO A CA 1
ATOM 1757 C C . PRO A 1 229 ? 0.993 -2.418 -17.856 1.00 87.00 229 PRO A C 1
ATOM 1759 O O . PRO A 1 229 ? 1.136 -2.464 -16.634 1.00 87.00 229 PRO A O 1
ATOM 1762 N N . LEU A 1 230 ? -0.086 -1.860 -18.410 1.00 85.56 230 LEU A N 1
ATOM 1763 C CA . LEU A 1 230 ? -1.141 -1.170 -17.647 1.00 85.56 230 LEU A CA 1
ATOM 1764 C C . LEU A 1 230 ? -1.839 -2.093 -16.637 1.00 85.56 230 LEU A C 1
ATOM 1766 O O . LEU A 1 230 ? -2.114 -1.713 -15.499 1.00 85.56 230 LEU A O 1
ATOM 1770 N N . GLU A 1 231 ? -2.058 -3.341 -17.040 1.00 88.00 231 GLU A N 1
ATOM 1771 C CA . GLU A 1 231 ? -2.690 -4.391 -16.245 1.00 88.00 231 GLU A CA 1
ATOM 1772 C C . GLU A 1 231 ? -1.898 -4.701 -14.974 1.00 88.00 231 GLU A C 1
ATOM 1774 O O . GLU A 1 231 ? -2.453 -5.252 -14.026 1.00 88.00 231 GLU A O 1
ATOM 1779 N N . SER A 1 232 ? -0.625 -4.288 -14.905 1.00 89.06 232 SER A N 1
ATOM 1780 C CA . SER A 1 232 ? 0.169 -4.397 -13.683 1.00 89.06 232 SER A CA 1
ATOM 1781 C C . SER A 1 232 ? -0.426 -3.633 -12.504 1.00 89.06 232 SER A C 1
ATOM 1783 O O . SER A 1 232 ? -0.089 -3.961 -11.370 1.00 89.06 232 SER A O 1
ATOM 1785 N N . ALA A 1 233 ? -1.304 -2.654 -12.744 1.00 89.81 233 ALA A N 1
ATOM 1786 C CA . ALA A 1 233 ? -2.011 -1.915 -11.705 1.00 89.81 233 ALA A CA 1
ATOM 1787 C C . ALA A 1 233 ? -3.294 -2.606 -11.203 1.00 89.81 233 ALA A C 1
ATOM 1789 O O . ALA A 1 233 ? -3.872 -2.219 -10.178 1.00 89.81 233 ALA A O 1
ATOM 1790 N N . CYS A 1 234 ? -3.737 -3.653 -11.900 1.00 92.06 234 CYS A N 1
ATOM 1791 C CA . CYS A 1 234 ? -4.834 -4.499 -11.466 1.00 92.06 234 CYS A CA 1
ATOM 1792 C C . CYS A 1 234 ? -4.345 -5.511 -10.418 1.00 92.06 234 CYS A C 1
ATOM 1794 O O . CYS A 1 234 ? -3.227 -6.024 -10.492 1.00 92.06 234 CYS A O 1
ATOM 1796 N N . ILE A 1 235 ? -5.193 -5.813 -9.434 1.00 92.00 235 ILE A N 1
ATOM 1797 C CA . ILE A 1 235 ? -4.964 -6.949 -8.538 1.00 92.00 235 ILE A CA 1
ATOM 1798 C C . ILE A 1 235 ? -5.553 -8.174 -9.232 1.00 92.00 235 ILE A C 1
ATOM 1800 O O . ILE A 1 235 ? -6.752 -8.415 -9.151 1.00 92.00 235 ILE A O 1
ATOM 1804 N N . ASP A 1 236 ? -4.700 -8.918 -9.929 1.00 91.56 236 ASP A N 1
ATOM 1805 C CA . ASP A 1 236 ? -5.026 -10.238 -10.467 1.00 91.56 236 ASP A CA 1
ATOM 1806 C C . ASP A 1 236 ? -4.339 -11.302 -9.603 1.00 91.56 236 ASP A C 1
ATOM 1808 O O . ASP A 1 236 ? -3.150 -11.598 -9.754 1.00 91.56 236 ASP A O 1
ATOM 1812 N N . HIS A 1 237 ? -5.057 -11.782 -8.587 1.00 93.62 237 HIS A N 1
ATOM 1813 C CA . HIS A 1 237 ? -4.556 -12.771 -7.641 1.00 93.62 237 HIS A CA 1
ATOM 1814 C C . HIS A 1 237 ? -5.724 -13.608 -7.098 1.00 93.62 237 HIS A C 1
ATOM 1816 O O . HIS A 1 237 ? -6.687 -13.031 -6.605 1.00 93.62 237 HIS A O 1
ATOM 1822 N N . PRO A 1 238 ? -5.656 -14.952 -7.114 1.00 91.12 238 PRO A N 1
ATOM 1823 C CA . PRO A 1 238 ? -6.803 -15.805 -6.779 1.00 91.12 238 PRO A CA 1
ATOM 1824 C C . PRO A 1 238 ? -7.280 -15.682 -5.323 1.00 91.12 238 PRO A C 1
ATOM 1826 O O . PRO A 1 238 ? -8.440 -15.961 -5.036 1.00 91.12 238 PRO A O 1
ATOM 1829 N N . ASP A 1 239 ? -6.388 -15.284 -4.412 1.00 92.81 239 ASP A N 1
ATOM 1830 C CA . ASP A 1 239 ? -6.693 -15.131 -2.982 1.00 92.81 239 ASP A CA 1
ATOM 1831 C C . ASP A 1 239 ? -6.984 -13.681 -2.524 1.00 92.81 239 ASP A C 1
ATOM 1833 O O . ASP A 1 239 ? -7.081 -13.467 -1.314 1.00 92.81 239 ASP A O 1
ATOM 1837 N N . LEU A 1 240 ? -7.041 -12.684 -3.426 1.00 90.88 240 LEU A N 1
ATOM 1838 C CA . LEU A 1 240 ? -7.239 -11.263 -3.067 1.00 90.88 240 LEU A CA 1
ATOM 1839 C C . LEU A 1 240 ? -8.488 -10.633 -3.689 1.00 90.88 240 LEU A C 1
ATOM 1841 O O . LEU A 1 240 ? -8.877 -11.060 -4.795 1.00 90.88 240 LEU A O 1
#

Foldseek 3Di:
DDDDDDDDDDDDDPPPPDPPDPDDDDPVNVVVVVVVVVLVVQQVVCQVVFPDAPPPDQQPPPPDPDPPDDPPPPPAAAEEEEEAQPGGPSNCPVVQVVCVVVVRPRYHYDDDDNPPQDLQVLLVVVVVVLVVSCVRVVNQAYEYEYEASRLLSPLCNQQPVVCLRHYQEYEYEAYQLQAFPLCPVPVVGNSNQCRHHPHPSSVVSQDDRPPRNHHYHFDADPPPPRHVVRCSSPPDHPRD

pLDDT: mean 78.79, std 18.76, range [34.34, 98.25]

Radius of gyration: 23.65 Å; chains: 1; bounding box: 66×42×97 Å